Protein AF-A0A368GM12-F1 (afdb_monomer_lite)

InterPro domains:
  IPR013022 Xylose isomerase-like, TIM barrel domain [PF01261] (14-115)
  IPR026040 Hydroxypyruvate isomerase-like [PIRSF006241] (3-270)
  IPR036237 Xylose isomerase-like superfamily [SSF51658] (2-115)
  IPR036237 Xylose isomerase-like superfamily [SSF51658] (211-270)
  IPR050417 Sugar Epimerase/Isomerase [PTHR43489] (4-115)

Foldseek 3Di:
DDQDDVVVPGRACQLEPVCLPVLLVVLVVVLVVCVVVVNQEDEHFLIAYDPPDDPSLVSNLVSLLSSLVSSVVSNHAYEYEAADCVRPNRRDRHDPVSLVVSCVVSVRLSYAYAAEVQHCVVVVVVPDPPDPPVVVVVVVPDPDDDPVVVVVVPPDPCPPVVVVVVVVVVVVVVVVVVVVVVVVVVVVVVVVVVCLVCCVVVCLVVLQRPSRHDAYEYAAPPQQHFQVDDHDDPLLVSVVSVCVNPVPHDYHHRGDDDPVVPDCVVCVVVSVDDD

Structure (mmCIF, N/CA/C/O backbone):
data_AF-A0A368GM12-F1
#
_entry.id   AF-A0A368GM12-F1
#
loop_
_atom_site.group_PDB
_atom_site.id
_atom_site.type_symbol
_atom_site.label_atom_id
_atom_site.label_alt_id
_atom_site.label_comp_id
_atom_site.label_asym_id
_atom_site.label_entity_id
_atom_site.label_seq_id
_atom_site.pdbx_PDB_ins_code
_atom_site.Cartn_x
_atom_site.Cartn_y
_atom_site.Cartn_z
_atom_site.occupancy
_atom_site.B_iso_or_equiv
_atom_site.auth_seq_id
_atom_site.auth_comp_id
_atom_site.auth_asym_id
_atom_site.auth_atom_id
_atom_site.pdbx_PDB_model_num
ATOM 1 N N . CYS A 1 1 ? -10.036 3.216 2.779 1.00 58.19 1 CYS A N 1
ATOM 2 C CA . CYS A 1 1 ? -10.130 4.201 3.882 1.00 58.19 1 CYS A CA 1
ATOM 3 C C . CYS A 1 1 ? -10.105 5.604 3.279 1.00 58.19 1 CYS A C 1
ATOM 5 O O . CYS A 1 1 ? -9.774 5.719 2.102 1.00 58.19 1 CYS A O 1
ATOM 7 N N . SER A 1 2 ? -10.465 6.643 4.038 1.00 63.59 2 SER A N 1
ATOM 8 C CA . SER A 1 2 ? -10.451 8.027 3.544 1.00 63.59 2 SER A CA 1
ATOM 9 C C . SER A 1 2 ? -9.023 8.369 3.137 1.00 63.59 2 SER A C 1
ATOM 11 O O . SER A 1 2 ? -8.077 8.171 3.902 1.00 63.59 2 SER A O 1
ATOM 13 N N . LEU A 1 3 ? -8.871 8.828 1.898 1.00 76.88 3 LEU A N 1
ATOM 14 C CA . LEU A 1 3 ? -7.602 9.325 1.377 1.00 76.88 3 LEU A CA 1
ATOM 15 C C . LEU A 1 3 ? -7.366 10.785 1.796 1.00 76.88 3 LEU A C 1
ATOM 17 O O . LEU A 1 3 ? -6.314 11.345 1.484 1.00 76.88 3 LEU A O 1
ATOM 21 N N . GLY A 1 4 ? -8.332 11.382 2.505 1.00 75.88 4 GLY A N 1
ATOM 22 C CA . GLY A 1 4 ? -8.500 12.823 2.602 1.00 75.88 4 GLY A CA 1
ATOM 23 C C . GLY A 1 4 ? -8.859 13.436 1.246 1.00 75.88 4 GLY A C 1
ATOM 24 O O . GLY A 1 4 ? -9.038 12.742 0.241 1.00 75.88 4 GLY A O 1
ATOM 25 N N . ASP A 1 5 ? -8.950 14.760 1.211 1.00 81.31 5 ASP A N 1
ATOM 26 C CA . ASP A 1 5 ? -9.174 15.487 -0.033 1.00 81.31 5 ASP A CA 1
ATOM 27 C C . ASP A 1 5 ? -7.881 15.539 -0.863 1.00 81.31 5 ASP A C 1
ATOM 29 O O . ASP A 1 5 ? -6.954 16.310 -0.590 1.00 81.31 5 ASP A O 1
ATOM 33 N N . TRP A 1 6 ? -7.819 14.710 -1.906 1.00 81.88 6 TRP A N 1
ATOM 34 C CA . TRP A 1 6 ? -6.647 14.614 -2.775 1.00 81.88 6 TRP A CA 1
ATOM 35 C C . TRP A 1 6 ? -6.288 15.949 -3.442 1.00 81.88 6 TRP A C 1
ATOM 37 O O . TRP A 1 6 ? -5.099 16.233 -3.632 1.00 81.88 6 TRP A O 1
ATOM 47 N N . SER A 1 7 ? -7.300 16.771 -3.757 1.00 84.25 7 SER A N 1
ATOM 48 C CA . SER A 1 7 ? -7.136 18.090 -4.384 1.00 84.25 7 SER A CA 1
ATOM 49 C C . SER A 1 7 ? -6.479 19.097 -3.438 1.00 84.25 7 SER A C 1
ATOM 51 O O . SER A 1 7 ? -5.746 19.981 -3.877 1.00 84.25 7 SER A O 1
ATOM 53 N N . ARG A 1 8 ? -6.647 18.895 -2.127 1.00 85.06 8 ARG A N 1
ATOM 54 C CA . ARG A 1 8 ? -6.007 19.680 -1.062 1.00 85.06 8 ARG A CA 1
ATOM 55 C C . ARG A 1 8 ? -4.661 19.109 -0.613 1.00 85.06 8 ARG A C 1
ATOM 57 O O . ARG A 1 8 ? -4.104 19.562 0.382 1.00 85.06 8 ARG A O 1
ATOM 64 N N . GLY A 1 9 ? -4.133 18.120 -1.336 1.00 87.25 9 GLY A N 1
ATOM 65 C CA . GLY A 1 9 ? -2.808 17.550 -1.090 1.00 87.25 9 GLY A CA 1
ATOM 66 C C . GLY A 1 9 ? -2.777 16.388 -0.096 1.00 87.25 9 GLY A C 1
ATOM 67 O O . GLY A 1 9 ? -1.694 15.870 0.174 1.00 87.25 9 GLY A O 1
ATOM 68 N N . PHE A 1 10 ? -3.924 15.922 0.409 1.00 90.62 10 PHE A N 1
ATOM 69 C CA . PHE A 1 10 ? -3.947 14.742 1.273 1.00 90.62 10 PHE A CA 1
ATOM 70 C C . PHE A 1 10 ? -3.510 13.488 0.513 1.00 90.62 10 PHE A C 1
ATOM 72 O O . PHE A 1 10 ? -3.777 13.318 -0.680 1.00 90.62 10 PHE A O 1
ATOM 79 N N . ARG A 1 11 ? -2.815 12.599 1.222 1.00 94.06 11 ARG A N 1
ATOM 80 C CA . ARG A 1 11 ? -2.340 11.301 0.721 1.00 94.06 11 ARG A CA 1
ATOM 81 C C . ARG A 1 11 ? -2.613 10.222 1.767 1.00 94.06 11 ARG A C 1
ATOM 83 O O . ARG A 1 11 ? -1.736 9.433 2.094 1.00 94.06 11 ARG A O 1
ATOM 90 N N . GLY A 1 12 ? -3.805 10.240 2.354 1.00 95.44 12 GLY A N 1
ATOM 91 C CA . GLY A 1 12 ? -4.143 9.491 3.563 1.00 95.44 12 GLY A CA 1
ATOM 92 C C . GLY A 1 12 ? -4.101 10.352 4.823 1.00 95.44 12 GLY A C 1
ATOM 93 O O . GLY A 1 12 ? -3.542 11.450 4.831 1.00 95.44 12 GLY A O 1
ATOM 94 N N . ILE A 1 13 ? -4.728 9.833 5.878 1.00 96.19 13 ILE A N 1
ATOM 95 C CA . ILE A 1 13 ? -4.949 10.551 7.141 1.00 96.19 13 ILE A CA 1
ATOM 96 C C . ILE A 1 13 ? -4.578 9.726 8.385 1.00 96.19 13 ILE A C 1
ATOM 98 O O . ILE A 1 13 ? -4.796 10.174 9.506 1.00 96.19 13 ILE A O 1
ATOM 102 N N . ALA A 1 14 ? -4.014 8.523 8.221 1.00 97.44 14 ALA A N 1
ATOM 103 C CA . ALA A 1 14 ? -3.763 7.615 9.345 1.00 97.44 14 ALA A CA 1
ATOM 104 C C . ALA A 1 14 ? -2.717 8.144 10.341 1.00 97.44 14 ALA A C 1
ATOM 106 O O . ALA A 1 14 ? -2.770 7.805 11.519 1.00 97.44 14 ALA A O 1
ATOM 107 N N . ALA A 1 15 ? -1.777 8.969 9.887 1.00 97.31 15 ALA A N 1
ATOM 108 C CA . ALA A 1 15 ? -0.745 9.586 10.713 1.00 97.31 15 ALA A CA 1
ATOM 109 C C . ALA A 1 15 ? -1.125 11.002 11.192 1.00 97.31 15 ALA A C 1
ATOM 111 O O . ALA A 1 15 ? -0.342 11.625 11.898 1.00 97.31 15 ALA A O 1
ATOM 112 N N . LEU A 1 16 ? -2.299 11.531 10.820 1.00 96.00 16 LEU A N 1
ATOM 113 C CA . LEU A 1 16 ? -2.658 12.924 11.096 1.00 96.00 16 LEU A CA 1
ATOM 114 C C . LEU A 1 16 ? -3.435 13.052 12.421 1.00 96.00 16 LEU A C 1
ATOM 116 O O . LEU A 1 16 ? -4.563 12.554 12.507 1.00 96.00 16 LEU A O 1
ATOM 120 N N . PRO A 1 17 ? -2.900 13.745 13.449 1.00 94.38 17 PRO A N 1
ATOM 121 C CA . PRO A 1 17 ? -3.513 13.791 14.783 1.00 94.38 17 PRO A CA 1
ATOM 122 C C . PRO A 1 17 ? -4.946 14.339 14.786 1.00 94.38 17 PRO A C 1
ATOM 124 O O . PRO A 1 17 ? -5.831 13.785 15.438 1.00 94.38 17 PRO A O 1
ATOM 127 N N . ASN A 1 18 ? -5.192 15.385 13.995 1.00 94.38 18 ASN A N 1
ATOM 128 C CA . ASN A 1 18 ? -6.478 16.086 13.948 1.00 94.38 18 ASN A CA 1
ATOM 129 C C . ASN A 1 18 ? -7.575 15.324 13.184 1.00 94.38 18 ASN A C 1
ATOM 131 O O . ASN A 1 18 ? -8.724 15.754 13.174 1.00 94.38 18 ASN A O 1
ATOM 135 N N . PHE A 1 19 ? -7.244 14.184 12.570 1.00 94.62 19 PHE A N 1
ATOM 136 C CA . PHE A 1 19 ? -8.153 13.409 11.720 1.00 94.62 19 PHE A CA 1
ATOM 137 C C . PHE A 1 19 ? -8.506 12.040 12.307 1.00 94.62 19 PHE A C 1
ATOM 139 O O . PHE A 1 19 ? -9.104 11.212 11.626 1.00 94.62 19 PHE A O 1
ATOM 146 N N . LYS A 1 20 ? -8.181 11.780 13.581 1.00 93.19 20 LYS A N 1
ATOM 147 C CA . LYS A 1 20 ? -8.397 10.470 14.222 1.00 93.19 20 LYS A CA 1
ATOM 148 C C . LYS A 1 20 ? -9.842 9.967 14.109 1.00 93.19 20 LYS A C 1
ATOM 150 O O . LYS A 1 20 ? -10.056 8.798 13.802 1.00 93.19 20 LYS A O 1
ATOM 155 N N . LYS A 1 21 ? -10.833 10.841 14.320 1.00 94.38 21 LYS A N 1
ATOM 156 C CA . LYS A 1 21 ? -12.256 10.477 14.207 1.00 94.38 21 LYS A CA 1
ATOM 157 C C . LYS A 1 21 ? -12.638 10.124 12.765 1.00 94.38 21 LYS A C 1
ATOM 159 O O . LYS A 1 21 ? -13.161 9.040 12.528 1.00 94.38 21 LYS A O 1
ATOM 164 N N . GLU A 1 22 ? -12.302 10.995 11.813 1.00 95.75 22 GLU A N 1
ATOM 165 C CA . GLU A 1 22 ? -12.564 10.766 10.384 1.00 95.75 22 GLU A CA 1
ATOM 166 C C . GLU A 1 22 ? -11.876 9.485 9.889 1.00 95.75 22 GLU A C 1
ATOM 168 O O . GLU A 1 22 ? -12.460 8.689 9.154 1.00 95.75 22 GLU A O 1
ATOM 173 N N . PHE A 1 23 ? -10.646 9.236 10.344 1.00 96.50 23 PHE A N 1
ATOM 174 C CA . PHE A 1 23 ? -9.915 8.019 10.034 1.00 96.50 23 PHE A CA 1
ATOM 175 C C . PHE A 1 23 ? -10.710 6.770 10.432 1.00 96.50 23 PHE A C 1
ATOM 177 O O . PHE A 1 23 ? -10.913 5.896 9.586 1.00 96.50 23 PHE A O 1
ATOM 184 N N . GLN A 1 24 ? -11.197 6.701 11.676 1.00 94.81 24 GLN A N 1
ATOM 185 C CA . GLN A 1 24 ? -11.954 5.551 12.180 1.00 94.81 24 GLN A CA 1
ATOM 186 C C . GLN A 1 24 ? -13.268 5.336 11.417 1.00 94.81 24 GLN A C 1
ATOM 188 O O . GLN A 1 24 ? -13.546 4.215 10.985 1.00 94.81 24 GLN A O 1
ATOM 193 N N . GLU A 1 25 ? -14.032 6.404 11.175 1.00 95.19 25 GLU A N 1
ATOM 194 C CA . GLU A 1 25 ? -15.261 6.359 10.367 1.00 95.19 25 GLU A CA 1
ATOM 195 C C . GLU A 1 25 ? -14.974 5.815 8.960 1.00 95.19 25 GLU A C 1
ATOM 197 O O . GLU A 1 25 ? -15.677 4.940 8.446 1.00 95.19 25 GLU A O 1
ATOM 202 N N . SER A 1 26 ? -13.857 6.241 8.370 1.00 96.00 26 SER A N 1
ATOM 203 C CA . SER A 1 26 ? -13.455 5.807 7.038 1.00 96.00 26 SER A CA 1
ATOM 204 C C . SER A 1 26 ? -13.063 4.327 6.935 1.00 96.00 26 SER A C 1
ATOM 206 O O . SER A 1 26 ? -13.099 3.765 5.834 1.00 96.00 26 SER A O 1
ATOM 208 N N . ILE A 1 27 ? -12.683 3.684 8.048 1.00 97.94 27 ILE A N 1
ATOM 209 C CA . ILE A 1 27 ? -12.465 2.231 8.099 1.00 97.94 27 ILE A CA 1
ATOM 210 C C . ILE A 1 27 ? -13.804 1.500 7.996 1.00 97.94 27 ILE A C 1
ATOM 212 O O . ILE A 1 27 ? -13.905 0.546 7.226 1.00 97.94 27 ILE A O 1
ATOM 216 N N . GLY A 1 28 ? -14.843 1.981 8.687 1.00 94.75 28 GLY A N 1
ATOM 217 C CA . GLY A 1 28 ? -16.201 1.439 8.570 1.00 94.75 28 GLY A CA 1
ATOM 218 C C . GLY A 1 28 ? -16.710 1.486 7.128 1.00 94.75 28 GLY A C 1
ATOM 219 O O . GLY A 1 28 ? -17.121 0.465 6.574 1.00 94.75 28 GLY A O 1
ATOM 220 N N . THR A 1 29 ? -16.567 2.643 6.479 1.00 95.81 29 THR A N 1
ATOM 221 C CA . THR A 1 29 ? -16.894 2.818 5.057 1.00 95.81 29 THR A CA 1
ATOM 222 C C . THR A 1 29 ? -16.070 1.883 4.165 1.00 95.81 29 THR A C 1
ATOM 224 O O . THR A 1 29 ? -16.613 1.227 3.279 1.00 95.81 29 THR A O 1
ATOM 227 N N . ALA A 1 30 ? -14.761 1.752 4.410 1.00 96.12 30 ALA A N 1
ATOM 228 C CA . ALA A 1 30 ? -13.904 0.858 3.629 1.00 96.12 30 ALA A CA 1
ATOM 229 C C . ALA A 1 30 ? -14.321 -0.617 3.741 1.00 96.12 30 ALA A C 1
ATOM 231 O O . ALA A 1 30 ? -14.288 -1.326 2.738 1.00 96.12 30 ALA A O 1
ATOM 232 N N . ILE A 1 31 ? -14.748 -1.067 4.925 1.00 97.00 31 ILE A N 1
ATOM 233 C CA . ILE A 1 31 ? -15.277 -2.422 5.134 1.00 97.00 31 ILE A CA 1
ATOM 234 C C . ILE A 1 31 ? -16.547 -2.639 4.307 1.00 97.00 31 ILE A C 1
ATOM 236 O O . ILE A 1 31 ? -16.690 -3.688 3.681 1.00 97.00 31 ILE A O 1
ATOM 240 N N . GLN A 1 32 ? -17.458 -1.660 4.277 1.00 96.69 32 GLN A N 1
ATOM 241 C CA . GLN A 1 32 ? -18.675 -1.745 3.462 1.00 96.69 32 GLN A CA 1
ATOM 242 C C . GLN A 1 32 ? -18.333 -1.887 1.974 1.00 96.69 32 GLN A C 1
ATOM 244 O O . GLN A 1 32 ? -18.806 -2.822 1.331 1.00 96.69 32 GLN A O 1
ATOM 249 N N . TYR A 1 33 ? -17.453 -1.029 1.446 1.00 96.88 33 TYR A N 1
ATOM 250 C CA . TYR A 1 33 ? -17.002 -1.127 0.054 1.00 96.88 33 TYR A CA 1
ATOM 251 C C . TYR A 1 33 ? -16.316 -2.458 -0.245 1.00 96.88 33 TYR A C 1
ATOM 253 O O . TYR A 1 33 ? -16.631 -3.086 -1.253 1.00 96.88 33 TYR A O 1
ATOM 261 N N . ALA A 1 34 ? -15.414 -2.915 0.627 1.00 95.12 34 ALA A N 1
ATOM 262 C CA . ALA A 1 34 ? -14.704 -4.174 0.437 1.00 95.12 34 ALA A CA 1
ATOM 263 C C . ALA A 1 34 ? -15.672 -5.363 0.359 1.00 95.12 34 ALA A C 1
ATOM 265 O O . ALA A 1 34 ? -15.554 -6.185 -0.547 1.00 95.12 34 ALA A O 1
ATOM 266 N N . LYS A 1 35 ? -16.685 -5.414 1.233 1.00 95.31 35 LYS A N 1
ATOM 267 C CA . LYS A 1 35 ? -17.724 -6.455 1.198 1.00 95.31 35 LYS A CA 1
ATOM 268 C C . LYS A 1 35 ? -18.546 -6.408 -0.089 1.00 95.31 35 LYS A C 1
ATOM 270 O O . LYS A 1 35 ? -18.739 -7.446 -0.717 1.00 95.31 35 LYS A O 1
ATOM 275 N N . THR A 1 36 ? -18.989 -5.221 -0.501 1.00 96.75 36 THR A N 1
ATOM 276 C CA . THR A 1 36 ? -19.785 -5.040 -1.725 1.00 96.75 36 THR A CA 1
ATOM 277 C C . THR A 1 36 ? -19.004 -5.436 -2.978 1.00 96.75 36 THR A C 1
ATOM 279 O O . THR A 1 36 ? -19.532 -6.131 -3.842 1.00 96.75 36 THR A O 1
ATOM 282 N N . LEU A 1 37 ? -17.734 -5.034 -3.061 1.00 95.12 37 LEU A N 1
ATOM 283 C CA . LEU A 1 37 ? -16.854 -5.307 -4.201 1.00 95.12 37 LEU A CA 1
ATOM 284 C C . LEU A 1 37 ? -16.179 -6.685 -4.129 1.00 95.12 37 LEU A C 1
ATOM 286 O O . LEU A 1 37 ? -15.462 -7.056 -5.053 1.00 95.12 37 LEU A O 1
ATOM 290 N N . LYS A 1 38 ? -16.410 -7.445 -3.049 1.00 94.62 38 LYS A N 1
ATOM 291 C CA . LYS A 1 38 ? -15.762 -8.735 -2.762 1.00 94.62 38 LYS A CA 1
ATOM 292 C C . LYS A 1 38 ? -14.229 -8.647 -2.760 1.00 94.62 38 LYS A C 1
ATOM 294 O O . LYS A 1 38 ? -13.542 -9.581 -3.168 1.00 94.62 38 LYS A O 1
ATOM 299 N N . CYS A 1 39 ? -13.698 -7.528 -2.276 1.00 93.31 39 CYS A N 1
ATOM 300 C CA . CYS A 1 39 ? -12.272 -7.351 -2.033 1.00 93.31 39 CYS A CA 1
ATOM 301 C C . CYS A 1 39 ? -11.906 -7.917 -0.659 1.00 93.31 39 CYS A C 1
ATOM 303 O O . CYS A 1 39 ? -12.620 -7.706 0.318 1.00 93.31 39 CYS A O 1
ATOM 305 N N . ASP A 1 40 ? -10.753 -8.569 -0.567 1.00 94.00 40 ASP A N 1
ATOM 306 C CA . ASP A 1 40 ? -10.228 -9.184 0.658 1.00 94.00 40 ASP A CA 1
ATOM 307 C C . ASP A 1 40 ? -9.105 -8.357 1.319 1.00 94.00 40 ASP A C 1
ATOM 309 O O . ASP A 1 40 ? -8.596 -8.718 2.382 1.00 94.00 40 ASP A O 1
ATOM 313 N N . LYS A 1 41 ? -8.705 -7.241 0.698 1.00 94.81 41 LYS A N 1
ATOM 314 C CA . LYS A 1 41 ? -7.563 -6.402 1.090 1.00 94.81 41 LYS A CA 1
ATOM 315 C C . LYS A 1 41 ? -7.951 -4.926 1.114 1.00 94.81 41 LYS A C 1
ATOM 317 O O . LYS A 1 41 ? -8.624 -4.440 0.207 1.00 94.81 41 LYS A O 1
ATOM 322 N N . VAL A 1 42 ? -7.473 -4.197 2.122 1.00 96.50 42 VAL A N 1
ATOM 323 C CA . VAL A 1 42 ? -7.640 -2.741 2.239 1.00 96.50 42 VAL A CA 1
ATOM 324 C C . VAL A 1 42 ? -6.301 -2.098 2.587 1.00 96.50 42 VAL A C 1
ATOM 326 O O . VAL A 1 42 ? -5.710 -2.409 3.619 1.00 96.50 42 VAL A O 1
ATOM 329 N N . HIS A 1 43 ? -5.841 -1.172 1.745 1.00 95.94 43 HIS A N 1
ATOM 330 C CA . HIS A 1 43 ? -4.667 -0.343 2.024 1.00 95.94 43 HIS A CA 1
ATOM 331 C C . HIS A 1 43 ? -5.037 0.852 2.912 1.00 95.94 43 HIS A C 1
ATOM 333 O O . HIS A 1 43 ? -5.959 1.609 2.604 1.00 95.94 43 HIS A O 1
ATOM 339 N N . VAL A 1 44 ? -4.296 1.013 4.010 1.00 97.38 44 VAL A N 1
ATOM 340 C CA . VAL A 1 44 ? -4.336 2.146 4.936 1.00 97.38 44 VAL A CA 1
ATOM 341 C C . VAL A 1 44 ? -3.201 3.119 4.610 1.00 97.38 44 VAL A C 1
ATOM 343 O O . VAL A 1 44 ? -2.043 2.874 4.947 1.00 97.38 44 VAL A O 1
ATOM 346 N N . MET A 1 45 ? -3.538 4.238 3.966 1.00 96.62 45 MET A N 1
ATOM 347 C CA . MET A 1 45 ? -2.558 5.268 3.607 1.00 96.62 45 MET A CA 1
ATOM 348 C C . MET A 1 45 ? -2.173 6.138 4.810 1.00 96.62 45 MET A C 1
ATOM 350 O O . MET A 1 45 ? -3.034 6.641 5.537 1.00 96.62 45 MET A O 1
ATOM 354 N N . ALA A 1 46 ? -0.867 6.343 4.991 1.00 96.75 46 ALA A N 1
ATOM 355 C CA . ALA A 1 46 ? -0.302 7.017 6.154 1.00 96.75 46 ALA A CA 1
ATOM 356 C C . ALA A 1 46 ? -0.599 8.521 6.176 1.00 96.75 46 ALA A C 1
ATOM 358 O O . ALA A 1 46 ? -1.032 9.040 7.200 1.00 96.75 46 ALA A O 1
ATOM 359 N N . GLY A 1 47 ? -0.430 9.205 5.045 1.00 96.00 47 GLY A N 1
ATOM 360 C CA . GLY A 1 47 ? -0.572 10.658 4.957 1.00 96.00 47 GLY A CA 1
ATOM 361 C C . GLY A 1 47 ? 0.744 11.424 5.073 1.00 96.00 47 GLY A C 1
ATOM 362 O O . GLY A 1 47 ? 1.822 10.839 5.198 1.00 96.00 47 GLY A O 1
ATOM 363 N N . ILE A 1 48 ? 0.628 12.750 4.993 1.00 96.69 48 ILE A N 1
ATOM 364 C CA . ILE A 1 48 ? 1.730 13.718 5.069 1.00 96.69 48 ILE A CA 1
ATOM 365 C C . ILE A 1 48 ? 1.479 14.600 6.305 1.00 96.69 48 ILE A C 1
ATOM 367 O O . ILE A 1 48 ? 0.671 15.525 6.217 1.00 96.69 48 ILE A O 1
ATOM 371 N N . PRO A 1 49 ? 2.078 14.288 7.465 1.00 95.44 49 PRO A N 1
ATOM 372 C CA . PRO A 1 49 ? 1.939 15.089 8.680 1.00 95.44 49 PRO A CA 1
ATOM 373 C C . PRO A 1 49 ? 2.622 16.452 8.530 1.00 95.44 49 PRO A C 1
ATOM 375 O O . PRO A 1 49 ? 3.598 16.597 7.789 1.00 95.44 49 PRO A O 1
ATOM 378 N N . ALA A 1 50 ? 2.124 17.452 9.254 1.00 93.81 50 ALA A N 1
ATOM 379 C CA . ALA A 1 50 ? 2.781 18.747 9.357 1.00 93.81 50 ALA A CA 1
ATOM 380 C C . ALA A 1 50 ? 3.990 18.663 10.300 1.00 93.81 50 ALA A C 1
ATOM 382 O O . ALA A 1 50 ? 3.989 17.913 11.271 1.00 93.81 50 ALA A O 1
ATOM 383 N N . ASN A 1 51 ? 5.006 19.500 10.079 1.00 90.12 51 ASN A N 1
ATOM 384 C CA . ASN A 1 51 ? 6.177 19.558 10.969 1.00 90.12 51 ASN A CA 1
ATOM 385 C C . ASN A 1 51 ? 5.827 19.990 12.406 1.00 90.12 51 ASN A C 1
ATOM 387 O O . ASN A 1 51 ? 6.602 19.743 13.323 1.00 90.12 51 ASN A O 1
ATOM 391 N N . SER A 1 52 ? 4.694 20.674 12.587 1.00 90.38 52 SER A N 1
ATOM 392 C CA . SER A 1 52 ? 4.167 21.102 13.886 1.00 90.38 52 SER A CA 1
ATOM 393 C C . SER A 1 52 ? 3.327 20.035 14.589 1.00 90.38 52 SER A C 1
ATOM 395 O O . SER A 1 52 ? 2.896 20.264 15.719 1.00 90.38 52 SER A O 1
ATOM 397 N N . ASP A 1 53 ? 3.027 18.919 13.920 1.00 89.81 53 ASP A N 1
ATOM 398 C CA . ASP A 1 53 ? 2.276 17.833 14.539 1.00 89.81 53 ASP A CA 1
ATOM 399 C C . ASP A 1 53 ? 3.107 17.202 15.664 1.00 89.81 53 ASP A C 1
ATOM 401 O O . ASP A 1 53 ? 4.334 17.155 15.605 1.00 89.81 53 ASP A O 1
ATOM 405 N N . GLY A 1 54 ? 2.423 16.743 16.715 1.00 88.88 54 GLY A N 1
ATOM 406 C CA . GLY A 1 54 ? 3.052 16.123 17.881 1.00 88.88 54 GLY A CA 1
ATOM 407 C C . GLY A 1 54 ? 3.615 14.728 17.585 1.00 88.88 54 GLY A C 1
ATOM 408 O O . GLY A 1 54 ? 4.295 14.493 16.592 1.00 88.88 54 GLY A O 1
ATOM 409 N N . ASP A 1 55 ? 3.332 13.754 18.450 1.00 92.81 55 ASP A N 1
ATOM 410 C CA . ASP A 1 55 ? 3.819 12.384 18.249 1.00 92.81 55 ASP A CA 1
ATOM 411 C C . ASP A 1 55 ? 3.032 11.642 17.148 1.00 92.81 55 ASP A C 1
ATOM 413 O O . ASP A 1 55 ? 2.129 10.839 17.401 1.00 92.81 55 ASP A O 1
ATOM 417 N N . VAL A 1 56 ? 3.393 11.926 15.897 1.00 96.06 56 VAL A N 1
ATOM 418 C CA . VAL A 1 56 ? 2.836 11.315 14.683 1.00 96.06 56 VAL A CA 1
ATOM 419 C C . VAL A 1 56 ? 3.003 9.792 14.690 1.00 96.06 56 VAL A C 1
ATOM 421 O O . VAL A 1 56 ? 2.113 9.070 14.240 1.00 96.06 56 VAL A O 1
ATOM 424 N N . SER A 1 57 ? 4.118 9.283 15.226 1.00 96.25 57 SER A N 1
ATOM 425 C CA . SER A 1 57 ? 4.387 7.840 15.261 1.00 96.25 57 SER A CA 1
ATOM 426 C C . SER A 1 57 ? 3.398 7.112 16.156 1.00 96.25 57 SER A C 1
ATOM 428 O O . SER A 1 57 ? 2.864 6.070 15.763 1.00 96.25 57 SER A O 1
ATOM 430 N N . LYS A 1 58 ? 3.098 7.688 17.323 1.00 96.81 58 LYS A N 1
ATOM 431 C CA . LYS A 1 58 ? 2.058 7.177 18.214 1.00 96.81 58 LYS A CA 1
ATOM 432 C C . LYS A 1 58 ? 0.681 7.216 17.555 1.00 96.81 58 LYS A C 1
ATOM 434 O O . LYS A 1 58 ? -0.014 6.202 17.569 1.00 96.81 58 LYS A O 1
ATOM 439 N N . VAL A 1 59 ? 0.307 8.338 16.933 1.00 97.12 59 VAL A N 1
ATOM 440 C CA . VAL A 1 59 ? -0.986 8.470 16.232 1.00 97.12 59 VAL A CA 1
ATOM 441 C C . VAL A 1 59 ? -1.130 7.412 15.141 1.00 97.12 59 VAL A C 1
ATOM 443 O O . VAL A 1 59 ? -2.145 6.715 15.091 1.00 97.12 59 VAL A O 1
ATOM 446 N N . PHE A 1 60 ? -0.106 7.248 14.301 1.00 98.12 60 PHE A N 1
ATOM 447 C CA . PHE A 1 60 ? -0.117 6.249 13.240 1.00 98.12 60 PHE A CA 1
ATOM 448 C C . PHE A 1 60 ? -0.240 4.828 13.795 1.00 98.12 60 PHE A C 1
ATOM 450 O O . PHE A 1 60 ? -1.044 4.046 13.292 1.00 98.12 60 PHE A O 1
ATOM 457 N N . LEU A 1 61 ? 0.507 4.493 14.852 1.00 98.25 61 LEU A N 1
ATOM 458 C CA . LEU A 1 61 ? 0.455 3.165 15.460 1.00 98.25 61 LEU A CA 1
ATOM 459 C C . LEU A 1 61 ? -0.924 2.860 16.061 1.00 98.25 61 LEU A C 1
ATOM 461 O O . LEU A 1 61 ? -1.457 1.772 15.837 1.00 98.25 61 LEU A O 1
ATOM 465 N N . GLU A 1 62 ? -1.526 3.812 16.777 1.00 97.94 62 GLU A N 1
ATOM 466 C CA . GLU A 1 62 ? -2.883 3.681 17.324 1.00 97.94 62 GLU A CA 1
ATOM 467 C C . GLU A 1 62 ? -3.916 3.459 16.211 1.00 97.94 62 GLU A C 1
ATOM 469 O O . GLU A 1 62 ? -4.747 2.551 16.290 1.00 97.94 62 GLU A O 1
ATOM 474 N N . ASN A 1 63 ? -3.835 4.256 15.144 1.00 98.25 63 ASN A N 1
ATOM 475 C CA . ASN A 1 63 ? -4.759 4.191 14.017 1.00 98.25 63 ASN A CA 1
ATOM 476 C C . ASN A 1 63 ? -4.597 2.900 13.202 1.00 98.25 63 ASN A C 1
ATOM 478 O O . ASN A 1 63 ? -5.591 2.250 12.877 1.00 98.25 63 ASN A O 1
ATOM 482 N N . VAL A 1 64 ? -3.369 2.463 12.918 1.00 98.38 64 VAL A N 1
ATOM 483 C CA . VAL A 1 64 ? -3.125 1.185 12.229 1.00 98.38 64 VAL A CA 1
ATOM 484 C C . VAL A 1 64 ? -3.558 0.001 13.092 1.00 98.38 64 VAL A C 1
ATOM 486 O O . VAL A 1 64 ? -4.151 -0.935 12.558 1.00 98.38 64 VAL A O 1
ATOM 489 N N . SER A 1 65 ? -3.338 0.051 14.410 1.00 98.50 65 SER A N 1
ATOM 490 C CA . SER A 1 65 ? -3.828 -0.983 15.337 1.00 98.50 65 SER A CA 1
ATOM 491 C C . SER A 1 65 ? -5.351 -1.093 15.290 1.00 98.50 65 SER A C 1
ATOM 493 O O . SER A 1 65 ? -5.889 -2.189 15.126 1.00 98.50 65 SER A O 1
ATOM 495 N N . TYR A 1 66 ? -6.046 0.047 15.355 1.00 98.56 66 TYR A N 1
ATOM 496 C CA . TYR A 1 66 ? -7.501 0.109 15.220 1.00 98.56 66 TYR A CA 1
ATOM 497 C C . TYR A 1 66 ? -7.976 -0.454 13.873 1.00 98.56 66 TYR A C 1
ATOM 499 O O . TYR A 1 66 ? -8.863 -1.308 13.832 1.00 98.56 66 TYR A O 1
ATOM 507 N N . ALA A 1 67 ? -7.373 -0.005 12.768 1.00 98.50 67 ALA A N 1
ATOM 508 C CA . ALA A 1 67 ? -7.761 -0.429 11.429 1.00 98.50 67 ALA A CA 1
ATOM 509 C C . ALA A 1 67 ? -7.537 -1.930 11.220 1.00 98.50 67 ALA A C 1
ATOM 511 O O . ALA A 1 67 ? -8.426 -2.614 10.722 1.00 98.50 67 ALA A O 1
ATOM 512 N N . ALA A 1 68 ? -6.383 -2.457 11.635 1.00 98.56 68 ALA A N 1
ATOM 513 C CA . ALA A 1 68 ? -6.080 -3.878 11.538 1.00 98.56 68 ALA A CA 1
ATOM 514 C C . ALA A 1 68 ? -7.063 -4.731 12.352 1.00 98.56 68 ALA A C 1
ATOM 516 O O . ALA A 1 68 ? -7.560 -5.725 11.824 1.00 98.56 68 ALA A O 1
ATOM 517 N N . ALA A 1 69 ? -7.416 -4.319 13.575 1.00 98.62 69 ALA A N 1
ATOM 518 C CA . ALA A 1 69 ? -8.417 -5.017 14.381 1.00 98.62 69 ALA A CA 1
ATOM 519 C C . ALA A 1 69 ? -9.795 -5.033 13.693 1.00 98.62 69 ALA A C 1
ATOM 521 O O . ALA A 1 69 ? -10.372 -6.102 13.494 1.00 98.62 69 ALA A O 1
ATOM 522 N N . LYS A 1 70 ? -10.289 -3.872 13.238 1.00 98.50 70 LYS A N 1
ATOM 523 C CA . LYS A 1 70 ? -11.602 -3.758 12.576 1.00 98.50 70 LYS A CA 1
ATOM 524 C C . LYS A 1 70 ? -11.690 -4.468 11.233 1.00 98.50 70 LYS A C 1
ATOM 526 O O . LYS A 1 70 ? -12.706 -5.087 10.931 1.00 98.50 70 LYS A O 1
ATOM 531 N N . LEU A 1 71 ? -10.630 -4.416 10.435 1.00 98.44 71 LEU A N 1
ATOM 532 C CA . LEU A 1 71 ? -10.552 -5.183 9.194 1.00 98.44 71 LEU A CA 1
ATOM 533 C C . LEU A 1 71 ? -10.493 -6.689 9.489 1.00 98.44 71 LEU A C 1
ATOM 535 O O . LEU A 1 71 ? -11.147 -7.465 8.800 1.00 98.44 71 LEU A O 1
ATOM 539 N N . GLY A 1 72 ? -9.793 -7.094 10.553 1.00 98.19 72 GLY A N 1
ATOM 540 C CA . GLY A 1 72 ? -9.705 -8.488 10.991 1.00 98.19 72 GLY A CA 1
ATOM 541 C C . GLY A 1 72 ? -11.056 -9.073 11.399 1.00 98.19 72 GLY A C 1
ATOM 542 O O . GLY A 1 72 ? -11.400 -10.157 10.940 1.00 98.19 72 GLY A O 1
ATOM 543 N N . GLU A 1 73 ? -11.863 -8.325 12.162 1.00 98.25 73 GLU A N 1
ATOM 544 C CA . GLU A 1 73 ? -13.257 -8.686 12.495 1.00 98.25 73 GLU A CA 1
ATOM 545 C C . GLU A 1 73 ? -14.114 -8.944 11.237 1.00 98.25 73 GLU A C 1
ATOM 547 O O . GLU A 1 73 ? -15.063 -9.726 11.266 1.00 98.25 73 GLU A O 1
ATOM 552 N N . ALA A 1 74 ? -13.778 -8.300 10.114 1.00 97.12 74 ALA A N 1
ATOM 553 C CA . ALA A 1 74 ? -14.456 -8.449 8.830 1.00 97.12 74 ALA A CA 1
ATOM 554 C C . ALA A 1 74 ? -13.793 -9.469 7.880 1.00 97.12 74 ALA A C 1
ATOM 556 O O . ALA A 1 74 ? -14.201 -9.543 6.722 1.00 97.12 74 ALA A O 1
ATOM 557 N N . ASN A 1 75 ? -12.803 -10.243 8.345 1.00 97.50 75 ASN A N 1
ATOM 558 C CA . ASN A 1 75 ? -11.976 -11.151 7.536 1.00 97.50 75 ASN A CA 1
ATOM 559 C C . ASN A 1 75 ? -11.234 -10.457 6.376 1.00 97.50 75 ASN A C 1
ATOM 561 O O . ASN A 1 75 ? -11.031 -11.043 5.315 1.00 97.50 75 ASN A O 1
ATOM 565 N N . LEU A 1 76 ? -10.822 -9.203 6.579 1.00 96.75 76 LEU A N 1
ATOM 566 C CA . LEU A 1 76 ? -10.064 -8.410 5.613 1.00 96.75 76 LEU A CA 1
ATOM 567 C C . LEU A 1 76 ? -8.600 -8.266 6.044 1.00 96.75 76 LEU A C 1
ATOM 569 O O . LEU A 1 76 ? -8.271 -8.050 7.218 1.00 96.75 76 LEU A O 1
ATOM 573 N N . MET A 1 77 ? -7.706 -8.326 5.061 1.00 96.31 77 MET A N 1
ATOM 574 C CA . MET A 1 77 ? -6.294 -8.012 5.237 1.00 96.31 77 MET A CA 1
ATOM 575 C C . MET A 1 77 ? -6.090 -6.494 5.276 1.00 96.31 77 MET A C 1
ATOM 577 O O . MET A 1 77 ? -6.526 -5.765 4.383 1.00 96.31 77 MET A O 1
ATOM 581 N N . CYS A 1 78 ? -5.385 -6.027 6.303 1.00 97.69 78 CYS A N 1
ATOM 582 C CA . CYS A 1 78 ? -4.948 -4.645 6.438 1.00 97.69 78 CYS A CA 1
ATOM 583 C C . CYS A 1 78 ? -3.559 -4.500 5.818 1.00 97.69 78 CYS A C 1
ATOM 585 O O . CYS A 1 78 ? -2.611 -5.168 6.235 1.00 97.69 78 CYS A O 1
ATOM 587 N N . LEU A 1 79 ? -3.436 -3.639 4.815 1.00 96.88 79 LEU A N 1
ATOM 588 C CA . LEU A 1 79 ? -2.179 -3.365 4.136 1.00 96.88 79 LEU A CA 1
ATOM 589 C C . LEU A 1 79 ? -1.654 -1.986 4.524 1.00 96.88 79 LEU A C 1
ATOM 591 O O . LEU A 1 79 ? -2.405 -1.014 4.528 1.00 96.88 79 LEU A O 1
ATOM 595 N N . ILE A 1 80 ? -0.353 -1.897 4.788 1.00 96.50 80 ILE A N 1
ATOM 596 C CA . ILE A 1 80 ? 0.388 -0.633 4.868 1.00 96.50 80 ILE A CA 1
ATOM 597 C C . ILE A 1 80 ? 1.476 -0.612 3.797 1.00 96.50 80 ILE A C 1
ATOM 599 O O . ILE A 1 80 ? 2.157 -1.615 3.571 1.00 96.50 80 ILE A O 1
ATOM 603 N N . GLU A 1 81 ? 1.649 0.525 3.134 1.00 93.62 81 GLU A N 1
ATOM 604 C CA . GLU A 1 81 ? 2.613 0.672 2.047 1.00 93.62 81 GLU A CA 1
ATOM 605 C C . GLU A 1 81 ? 3.668 1.731 2.387 1.00 93.62 81 GLU A C 1
ATOM 607 O O . GLU A 1 81 ? 3.320 2.904 2.561 1.00 93.62 81 GLU A O 1
ATOM 612 N N . PRO A 1 82 ? 4.960 1.364 2.466 1.00 91.88 82 PRO A N 1
ATOM 613 C CA . PRO A 1 82 ? 6.018 2.354 2.536 1.00 91.88 82 PRO A CA 1
ATOM 614 C C . PRO A 1 82 ? 6.194 3.066 1.186 1.00 91.88 82 PRO A C 1
ATOM 616 O O . PRO A 1 82 ? 6.456 2.424 0.166 1.00 91.88 82 PRO A O 1
ATOM 619 N N . ILE A 1 83 ? 6.091 4.398 1.180 1.00 87.56 83 ILE A N 1
ATOM 620 C CA . ILE A 1 83 ? 6.220 5.236 -0.019 1.00 87.56 83 ILE A CA 1
ATOM 621 C C . ILE A 1 83 ? 7.368 6.229 0.147 1.00 87.56 83 ILE A C 1
ATOM 623 O O . ILE A 1 83 ? 7.370 7.050 1.058 1.00 87.56 83 ILE A O 1
ATOM 627 N N . ASN A 1 84 ? 8.344 6.176 -0.763 1.00 80.88 84 ASN A N 1
ATOM 628 C CA . ASN A 1 84 ? 9.511 7.052 -0.702 1.00 80.88 84 ASN A CA 1
ATOM 629 C C . ASN A 1 84 ? 9.155 8.536 -0.941 1.00 80.88 84 ASN A C 1
ATOM 631 O O . ASN A 1 84 ? 8.191 8.871 -1.636 1.00 80.88 84 ASN A O 1
ATOM 635 N N . HIS A 1 85 ? 10.002 9.428 -0.424 1.00 84.69 85 HIS A N 1
ATOM 636 C CA . HIS A 1 85 ? 9.812 10.877 -0.539 1.00 84.69 85 HIS A CA 1
ATOM 637 C C . HIS A 1 85 ? 10.010 11.432 -1.954 1.00 84.69 85 HIS A C 1
ATOM 639 O O . HIS A 1 85 ? 9.527 12.520 -2.244 1.00 84.69 85 HIS A O 1
ATOM 645 N N . CYS A 1 86 ? 10.679 10.698 -2.850 1.00 82.69 86 CYS A N 1
ATOM 646 C CA . CYS A 1 86 ? 10.747 11.072 -4.264 1.00 82.69 86 CYS A CA 1
ATOM 647 C C . CYS A 1 86 ? 9.371 10.962 -4.938 1.00 82.69 86 CYS A C 1
ATOM 649 O O . CYS A 1 86 ? 9.067 11.732 -5.840 1.00 82.69 86 CYS A O 1
ATOM 651 N N . THR A 1 87 ? 8.546 10.008 -4.494 1.00 82.00 87 THR A N 1
ATOM 652 C CA . THR A 1 87 ? 7.194 9.783 -5.017 1.00 82.00 87 THR A CA 1
ATOM 653 C C . THR A 1 87 ? 6.187 10.688 -4.321 1.00 82.00 87 THR A C 1
ATOM 655 O O . THR A 1 87 ? 5.381 11.339 -4.977 1.00 82.00 87 THR A O 1
ATOM 658 N N . ILE A 1 88 ? 6.213 10.711 -2.986 1.00 87.81 88 ILE A N 1
ATOM 659 C CA . ILE A 1 88 ? 5.337 11.558 -2.176 1.00 87.81 88 ILE A CA 1
ATOM 660 C C . ILE A 1 88 ? 6.199 12.263 -1.121 1.00 87.81 88 ILE A C 1
ATOM 662 O O . ILE A 1 88 ? 6.486 11.683 -0.066 1.00 87.81 88 ILE A O 1
ATOM 666 N N . PRO A 1 89 ? 6.636 13.506 -1.389 1.00 91.00 89 PRO A N 1
ATOM 667 C CA . PRO A 1 89 ? 7.383 14.299 -0.420 1.00 91.00 89 PRO A CA 1
ATOM 668 C C . PRO A 1 89 ? 6.643 14.388 0.920 1.00 91.00 89 PRO A C 1
ATOM 670 O O . PRO A 1 89 ? 5.441 14.637 0.958 1.00 91.00 89 PRO A O 1
ATOM 673 N N . GLY A 1 90 ? 7.356 14.140 2.022 1.00 93.19 90 GLY A N 1
ATOM 674 C CA . GLY A 1 90 ? 6.797 14.211 3.379 1.00 93.19 90 GLY A CA 1
ATOM 675 C C . GLY A 1 90 ? 5.894 13.045 3.812 1.00 93.19 90 GLY A C 1
ATOM 676 O O . GLY A 1 90 ? 5.389 13.073 4.928 1.00 93.19 90 GLY A O 1
ATOM 677 N N . TYR A 1 91 ? 5.690 12.010 2.987 1.00 95.38 91 TYR A N 1
ATOM 678 C CA . TYR A 1 91 ? 4.869 10.857 3.379 1.00 95.38 91 TYR A CA 1
ATOM 679 C C . TYR A 1 91 ? 5.418 10.137 4.620 1.00 95.38 91 TYR A C 1
ATOM 681 O O . TYR A 1 91 ? 6.604 9.818 4.670 1.00 95.38 91 TYR A O 1
ATOM 689 N N . PHE A 1 92 ? 4.559 9.863 5.607 1.00 96.69 92 PHE A N 1
ATOM 690 C CA . PHE A 1 92 ? 5.004 9.401 6.925 1.00 96.69 92 PHE A CA 1
ATOM 691 C C . PHE A 1 92 ? 5.668 8.020 6.909 1.00 96.69 92 PHE A C 1
ATOM 693 O O . PHE A 1 92 ? 6.728 7.839 7.504 1.00 96.69 92 PHE A O 1
ATOM 700 N N . LEU A 1 93 ? 5.039 7.037 6.257 1.00 95.50 93 LEU A N 1
ATOM 701 C CA . LEU A 1 93 ? 5.557 5.674 6.183 1.00 95.50 93 LEU A CA 1
ATOM 702 C C . LEU A 1 93 ? 6.450 5.554 4.946 1.00 95.50 93 LEU A C 1
ATOM 704 O O . LEU A 1 93 ? 5.944 5.260 3.869 1.00 95.50 93 LEU A O 1
ATOM 708 N N . SER A 1 94 ? 7.754 5.813 5.062 1.00 90.94 94 SER A N 1
ATOM 709 C CA . SER A 1 94 ? 8.629 5.984 3.885 1.00 90.94 94 SER A CA 1
ATOM 710 C C . SER A 1 94 ? 9.721 4.931 3.709 1.00 90.94 94 SER A C 1
ATOM 712 O O . SER A 1 94 ? 10.393 4.913 2.675 1.00 90.94 94 SER A O 1
ATOM 714 N N . SER A 1 95 ? 9.872 4.011 4.665 1.00 88.44 95 SER A N 1
ATOM 715 C CA . SER A 1 95 ? 10.854 2.921 4.593 1.00 88.44 95 SER A CA 1
ATOM 716 C C . SER A 1 95 ? 10.266 1.563 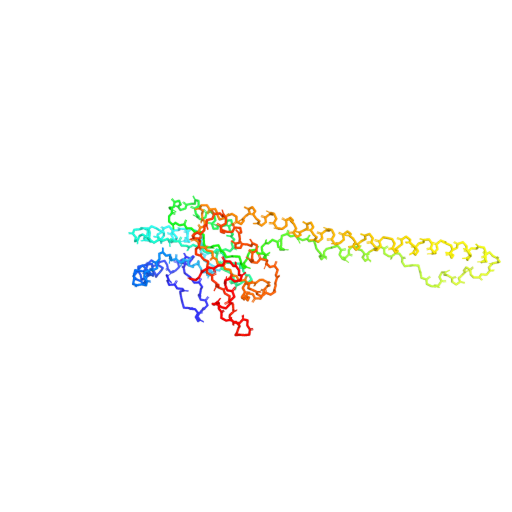4.967 1.00 88.44 95 SER A C 1
ATOM 718 O O . SER A 1 95 ? 9.300 1.447 5.726 1.00 88.44 95 SER A O 1
ATOM 720 N N . TYR A 1 96 ? 10.878 0.504 4.439 1.00 85.06 96 TYR A N 1
ATOM 721 C CA . TYR A 1 96 ? 10.482 -0.869 4.748 1.00 85.06 96 TYR A CA 1
ATOM 722 C C . TYR A 1 96 ? 10.752 -1.222 6.218 1.00 85.06 96 TYR A C 1
ATOM 724 O O . TYR A 1 96 ? 9.977 -1.938 6.849 1.00 85.06 96 TYR A O 1
ATOM 732 N N . GLU A 1 97 ? 11.834 -0.693 6.782 1.00 87.94 97 GLU A N 1
ATOM 733 C CA . GLU A 1 97 ? 12.234 -0.860 8.176 1.00 87.94 97 GLU A CA 1
ATOM 734 C C . GLU A 1 97 ? 11.195 -0.257 9.128 1.00 87.94 97 GLU A C 1
ATOM 736 O O . GLU A 1 97 ? 10.795 -0.917 10.088 1.00 87.94 97 GLU A O 1
ATOM 741 N N . GLN A 1 98 ? 10.686 0.939 8.817 1.00 93.31 98 GLN A N 1
ATOM 742 C CA . GLN A 1 98 ? 9.593 1.559 9.568 1.00 93.31 98 GLN A CA 1
ATOM 743 C C . GLN A 1 98 ? 8.312 0.717 9.488 1.00 93.31 98 GLN A C 1
ATOM 745 O O . GLN A 1 98 ? 7.674 0.469 10.508 1.00 93.31 98 GLN A O 1
ATOM 750 N N . ALA A 1 99 ? 7.959 0.203 8.305 1.00 93.94 99 ALA A N 1
ATOM 751 C CA . ALA A 1 99 ? 6.782 -0.654 8.148 1.00 93.94 99 ALA A CA 1
ATOM 752 C C . ALA A 1 99 ? 6.904 -1.979 8.922 1.00 93.94 99 ALA A C 1
ATOM 754 O O . ALA A 1 99 ? 5.933 -2.440 9.523 1.00 93.94 99 ALA A O 1
ATOM 755 N N . LYS A 1 100 ? 8.105 -2.573 8.972 1.00 91.69 100 LYS A N 1
ATOM 756 C CA . LYS A 1 100 ? 8.379 -3.740 9.824 1.00 91.69 100 LYS A CA 1
ATOM 757 C C . LYS A 1 100 ? 8.192 -3.419 11.302 1.00 91.69 100 LYS A C 1
ATOM 759 O O . LYS A 1 100 ? 7.539 -4.196 11.988 1.00 91.69 100 LYS A O 1
ATOM 764 N N . ALA A 1 101 ? 8.725 -2.288 11.766 1.00 94.88 101 ALA A N 1
ATOM 765 C CA . ALA A 1 101 ? 8.577 -1.867 13.156 1.00 94.88 101 ALA A CA 1
ATOM 766 C C . ALA A 1 101 ? 7.097 -1.709 13.542 1.00 94.88 101 ALA A C 1
ATOM 768 O O . ALA A 1 101 ? 6.695 -2.141 14.618 1.00 94.88 101 ALA A O 1
ATOM 769 N N . VAL A 1 102 ? 6.269 -1.182 12.633 1.00 97.00 102 VAL A N 1
ATOM 770 C CA . VAL A 1 102 ? 4.814 -1.091 12.827 1.00 97.00 102 VAL A CA 1
ATOM 771 C C . VAL A 1 102 ? 4.182 -2.481 12.929 1.00 97.00 102 VAL A C 1
ATOM 773 O O . VAL A 1 102 ? 3.447 -2.735 13.877 1.00 97.00 102 VAL A O 1
ATOM 776 N N . ILE A 1 103 ? 4.495 -3.412 12.019 1.00 95.88 103 ILE A N 1
ATOM 777 C CA . ILE A 1 103 ? 3.990 -4.797 12.108 1.00 95.88 103 ILE A CA 1
ATOM 778 C C . ILE A 1 103 ? 4.383 -5.456 13.433 1.00 95.88 103 ILE A C 1
ATOM 780 O O . ILE A 1 103 ? 3.537 -6.060 14.094 1.00 95.88 103 ILE A O 1
ATOM 784 N N . ASP A 1 104 ? 5.653 -5.340 13.818 1.00 95.31 104 ASP A N 1
ATOM 785 C CA . ASP A 1 104 ? 6.191 -5.978 15.018 1.00 95.31 104 ASP A CA 1
ATOM 786 C C . ASP A 1 104 ? 5.610 -5.351 16.306 1.00 95.31 104 ASP A C 1
ATOM 788 O O . ASP A 1 104 ? 5.518 -6.035 17.328 1.00 95.31 104 ASP A O 1
ATOM 792 N N . ALA A 1 105 ? 5.174 -4.087 16.257 1.00 97.25 105 ALA A N 1
ATOM 793 C CA . ALA A 1 105 ? 4.491 -3.404 17.355 1.00 97.25 105 ALA A CA 1
ATOM 794 C C . ALA A 1 105 ? 2.997 -3.765 17.453 1.00 97.25 105 ALA A C 1
ATOM 796 O O . ALA A 1 105 ? 2.514 -4.036 18.550 1.00 97.25 105 ALA A O 1
ATOM 797 N N . VAL A 1 106 ? 2.271 -3.807 16.327 1.00 97.19 106 VAL A N 1
ATOM 798 C CA . VAL A 1 106 ? 0.820 -4.090 16.300 1.00 97.19 106 VAL A CA 1
ATOM 799 C C . VAL A 1 106 ? 0.514 -5.574 16.533 1.00 97.19 106 VAL A C 1
ATOM 801 O O . VAL A 1 106 ? -0.476 -5.904 17.178 1.00 97.19 106 VAL A O 1
ATOM 804 N N . LYS A 1 107 ? 1.357 -6.480 16.015 1.00 95.50 107 LYS A N 1
ATOM 805 C CA . LYS A 1 107 ? 1.265 -7.944 16.204 1.00 95.50 107 LYS A CA 1
ATOM 806 C C . LYS A 1 107 ? -0.076 -8.584 15.814 1.00 95.50 107 LYS A C 1
ATOM 808 O O . LYS A 1 107 ? -0.434 -9.636 16.338 1.00 95.50 107 LYS A O 1
ATOM 813 N N . LEU A 1 108 ? -0.794 -7.999 14.856 1.00 96.69 108 LEU A N 1
ATOM 814 C CA . LEU A 1 108 ? -2.009 -8.595 14.299 1.00 96.69 108 LEU A CA 1
ATOM 815 C C . LEU A 1 108 ? -1.699 -9.384 13.017 1.00 96.69 108 LEU A C 1
ATOM 817 O O . LEU A 1 108 ? -1.004 -8.875 12.134 1.00 96.69 108 LEU A O 1
ATOM 821 N N . PRO A 1 109 ? -2.206 -10.623 12.871 1.00 95.19 109 PRO A N 1
ATOM 822 C CA . PRO A 1 109 ? -1.813 -11.516 11.780 1.00 95.19 109 PRO A CA 1
ATOM 823 C C . PRO A 1 109 ? -2.304 -11.052 10.404 1.00 95.19 109 PRO A C 1
ATOM 825 O O . PRO A 1 109 ? -1.679 -11.392 9.397 1.00 95.19 109 PRO A O 1
ATOM 828 N N . ASN A 1 110 ? -3.389 -10.273 10.354 1.00 96.62 110 ASN A N 1
ATOM 829 C CA . ASN A 1 110 ? -3.964 -9.715 9.131 1.00 96.62 110 ASN A CA 1
ATOM 830 C C . ASN A 1 110 ? -3.332 -8.374 8.715 1.00 96.62 110 ASN A C 1
ATOM 832 O O . ASN A 1 110 ? -3.678 -7.871 7.649 1.00 96.62 110 ASN A O 1
ATOM 836 N N . LEU A 1 111 ? -2.421 -7.801 9.514 1.00 97.44 111 LEU A N 1
ATOM 837 C CA . LEU A 1 111 ? -1.642 -6.626 9.127 1.00 97.44 111 LEU A CA 1
ATOM 838 C C . LEU A 1 111 ? -0.405 -7.061 8.337 1.00 97.44 111 LEU A C 1
ATOM 840 O O . LEU A 1 111 ? 0.453 -7.789 8.845 1.00 97.44 111 LEU A O 1
ATOM 844 N N . LYS A 1 112 ? -0.306 -6.598 7.093 1.00 94.56 112 LYS A N 1
ATOM 845 C CA . LYS A 1 112 ? 0.774 -6.936 6.165 1.00 94.56 112 LYS A CA 1
ATOM 846 C C . LYS A 1 112 ? 1.306 -5.697 5.448 1.00 94.56 112 LYS A C 1
ATOM 848 O O . LYS A 1 112 ? 0.646 -4.668 5.347 1.00 94.56 112 LYS A O 1
ATOM 853 N N . ILE A 1 113 ? 2.516 -5.811 4.917 1.00 92.31 113 ILE A N 1
ATOM 854 C CA . ILE A 1 113 ? 3.113 -4.814 4.033 1.00 92.31 113 ILE A CA 1
ATOM 855 C C . ILE A 1 113 ? 2.627 -5.063 2.605 1.00 92.31 113 ILE A C 1
ATOM 857 O O . ILE A 1 113 ? 2.724 -6.183 2.089 1.00 92.31 113 ILE A O 1
ATOM 861 N N . GLN A 1 114 ? 2.161 -3.998 1.961 1.00 89.25 114 GLN A N 1
ATOM 862 C CA . GLN A 1 114 ? 2.029 -3.920 0.513 1.00 89.25 114 GLN A CA 1
ATOM 863 C C . GLN A 1 114 ? 3.411 -3.648 -0.078 1.00 89.25 114 GLN A C 1
ATOM 865 O O . GLN A 1 114 ? 4.030 -2.610 0.158 1.00 89.25 114 GLN A O 1
ATOM 870 N N . TYR A 1 115 ? 3.944 -4.644 -0.776 1.00 74.00 115 TYR A N 1
ATOM 871 C CA . TYR A 1 115 ? 5.300 -4.633 -1.290 1.00 74.00 115 TYR A CA 1
ATOM 872 C C . TYR A 1 115 ? 5.323 -4.074 -2.711 1.00 74.00 115 TYR A C 1
ATOM 874 O O . TYR A 1 115 ? 4.895 -4.734 -3.653 1.00 74.00 115 TYR A O 1
ATOM 882 N N . VAL A 1 116 ? 5.872 -2.875 -2.884 1.00 61.41 116 VAL A N 1
ATOM 883 C CA . VAL A 1 116 ? 5.941 -2.220 -4.196 1.00 61.41 116 VAL A CA 1
ATOM 884 C C . VAL A 1 116 ? 7.377 -2.207 -4.701 1.00 61.41 116 VAL A C 1
ATOM 886 O O . VAL A 1 116 ? 8.203 -1.412 -4.236 1.00 61.41 116 VAL A O 1
ATOM 889 N N . ARG A 1 117 ? 7.705 -3.048 -5.694 1.00 55.25 117 ARG A N 1
ATOM 890 C CA . ARG A 1 117 ? 8.981 -2.909 -6.423 1.00 55.25 117 ARG A CA 1
ATOM 891 C C . ARG A 1 117 ? 8.802 -1.936 -7.579 1.00 55.25 117 ARG A C 1
ATOM 893 O O . ARG A 1 117 ? 8.730 -2.310 -8.739 1.00 55.25 117 ARG A O 1
ATOM 900 N N . PHE A 1 118 ? 8.743 -0.684 -7.169 1.00 42.28 118 PHE A N 1
ATOM 901 C CA . PHE A 1 118 ? 9.031 0.516 -7.951 1.00 42.28 118 PHE A CA 1
ATOM 902 C C . PHE A 1 118 ? 9.807 1.507 -7.059 1.00 42.28 118 PHE A C 1
ATOM 904 O O . PHE A 1 118 ? 10.700 2.217 -7.504 1.00 42.28 118 PHE A O 1
ATOM 911 N N . LYS A 1 119 ? 9.544 1.476 -5.740 1.00 43.75 119 LYS A N 1
ATOM 912 C CA . LYS A 1 119 ? 9.963 2.507 -4.782 1.00 43.75 119 LYS A CA 1
ATOM 913 C C . LYS A 1 119 ? 11.289 2.234 -4.053 1.00 43.75 119 LYS A C 1
ATOM 915 O O . LYS A 1 119 ? 11.894 3.178 -3.551 1.00 43.75 119 LYS A O 1
ATOM 920 N N . ASN A 1 120 ? 11.770 0.985 -4.032 1.00 38.50 120 ASN A N 1
ATOM 921 C CA . ASN A 1 120 ? 12.943 0.568 -3.240 1.00 38.50 120 ASN A CA 1
ATOM 922 C C . ASN A 1 120 ? 14.231 0.293 -4.040 1.00 38.50 120 ASN A C 1
ATOM 924 O O . ASN A 1 120 ? 15.258 0.013 -3.428 1.00 38.50 120 ASN A O 1
ATOM 928 N N . VAL A 1 121 ? 14.225 0.427 -5.372 1.00 33.97 121 VAL A N 1
ATOM 929 C CA . VAL A 1 121 ? 15.489 0.490 -6.140 1.00 33.97 121 VAL A CA 1
ATOM 930 C C . VAL A 1 121 ? 16.198 1.826 -5.856 1.00 33.97 121 VAL A C 1
ATOM 932 O O . VAL A 1 121 ? 17.412 1.871 -5.673 1.00 33.97 121 VAL A O 1
ATOM 935 N N . VAL A 1 122 ? 15.429 2.897 -5.626 1.00 31.19 122 VAL A N 1
ATOM 936 C CA . VAL A 1 122 ? 15.959 4.229 -5.279 1.00 31.19 122 VAL A CA 1
ATOM 937 C C . VAL A 1 122 ? 16.472 4.319 -3.828 1.00 31.19 122 VAL A C 1
ATOM 939 O O . VAL A 1 122 ? 17.351 5.129 -3.529 1.00 31.19 122 VAL A O 1
ATOM 942 N N . LEU A 1 123 ? 16.020 3.439 -2.926 1.00 26.31 123 LEU A N 1
ATOM 943 C CA . LEU A 1 123 ? 16.494 3.396 -1.532 1.00 26.31 123 LEU A CA 1
ATOM 944 C C . LEU A 1 123 ? 17.856 2.699 -1.358 1.00 26.31 123 LEU A C 1
ATOM 946 O O . LEU A 1 123 ? 18.449 2.810 -0.290 1.00 26.31 123 LEU A O 1
ATOM 950 N N . CYS A 1 124 ? 18.398 2.038 -2.391 1.00 23.16 124 CYS A N 1
ATOM 951 C CA . CYS A 1 124 ? 19.736 1.435 -2.319 1.00 23.16 124 CYS A CA 1
ATOM 952 C C . CYS A 1 124 ? 20.796 2.111 -3.207 1.00 23.16 124 CYS A C 1
ATOM 954 O O . CYS A 1 124 ? 21.981 1.845 -3.025 1.00 23.16 124 CYS A O 1
ATOM 956 N N . VAL A 1 125 ? 20.420 3.035 -4.099 1.00 25.34 125 VAL A N 1
ATOM 957 C CA . VAL A 1 125 ? 21.404 3.849 -4.849 1.00 25.34 125 VAL A CA 1
ATOM 958 C C . VAL A 1 125 ? 21.748 5.153 -4.113 1.00 25.34 125 VAL A C 1
ATOM 960 O O . VAL A 1 125 ? 22.815 5.724 -4.314 1.00 25.34 125 VAL A O 1
ATOM 963 N N . THR A 1 126 ? 20.916 5.588 -3.163 1.00 25.17 126 THR A N 1
ATOM 964 C CA . THR A 1 126 ? 21.180 6.780 -2.333 1.00 25.17 126 THR A CA 1
ATOM 965 C C . THR A 1 126 ? 22.014 6.494 -1.072 1.00 25.17 126 THR A C 1
ATOM 967 O O . THR A 1 126 ? 22.406 7.424 -0.370 1.00 25.17 126 THR A O 1
ATOM 970 N N . GLY A 1 127 ? 22.362 5.224 -0.813 1.00 24.83 127 GLY A N 1
ATOM 971 C CA . GLY A 1 127 ? 23.165 4.791 0.341 1.00 24.83 127 GLY A CA 1
ATOM 972 C C . GLY A 1 127 ? 24.682 4.726 0.118 1.00 24.83 127 GLY A C 1
ATOM 973 O O . GLY A 1 127 ? 25.434 4.655 1.087 1.00 24.83 127 GLY A O 1
ATOM 974 N N . THR A 1 128 ? 25.171 4.805 -1.122 1.00 25.69 128 THR A N 1
ATOM 975 C CA . THR A 1 128 ? 26.605 4.989 -1.388 1.00 25.69 128 THR A CA 1
ATOM 976 C C . THR A 1 128 ? 26.863 6.414 -1.845 1.00 25.69 128 THR A C 1
ATOM 978 O O . THR A 1 128 ? 26.763 6.736 -3.029 1.00 25.69 128 THR A O 1
ATOM 981 N N . LYS A 1 129 ? 27.290 7.264 -0.906 1.00 29.80 129 LYS A N 1
ATOM 982 C CA . LYS A 1 129 ? 28.172 8.399 -1.206 1.00 29.80 129 LYS A CA 1
ATOM 983 C C . LYS A 1 129 ? 29.447 7.863 -1.876 1.00 29.80 129 LYS A C 1
ATOM 985 O O . LYS A 1 129 ? 30.459 7.690 -1.214 1.00 29.80 129 LYS A O 1
ATOM 990 N N . SER A 1 130 ? 29.412 7.528 -3.164 1.00 31.39 130 SER A N 1
ATOM 991 C CA . SER A 1 130 ? 30.619 7.186 -3.927 1.00 31.39 130 SER A CA 1
ATOM 992 C C . SER A 1 130 ? 30.362 7.242 -5.433 1.00 31.39 130 SER A C 1
ATOM 994 O O . SER A 1 130 ? 30.227 6.232 -6.112 1.00 31.39 130 SER A O 1
ATOM 996 N N . ALA A 1 131 ? 30.273 8.462 -5.951 1.00 27.20 131 ALA A N 1
ATOM 997 C CA . ALA A 1 131 ? 30.540 8.753 -7.363 1.00 27.20 131 ALA A CA 1
ATOM 998 C C . ALA A 1 131 ? 30.983 10.213 -7.537 1.00 27.20 131 ALA A C 1
ATOM 1000 O O . ALA A 1 131 ? 31.881 10.493 -8.322 1.00 27.20 131 ALA A O 1
ATOM 1001 N N . ASN A 1 132 ? 30.448 11.130 -6.720 1.00 30.09 132 ASN A N 1
ATOM 1002 C CA . ASN A 1 132 ? 30.757 12.561 -6.834 1.00 30.09 132 ASN A CA 1
ATOM 1003 C C . ASN A 1 132 ? 31.912 13.060 -5.947 1.00 30.09 132 ASN A C 1
ATOM 1005 O O . ASN A 1 132 ? 32.390 14.165 -6.174 1.00 30.09 132 ASN A O 1
ATOM 1009 N N . TYR A 1 133 ? 32.411 12.264 -4.992 1.00 28.17 133 TYR A N 1
ATOM 1010 C CA . TYR A 1 133 ? 33.549 12.672 -4.148 1.00 28.17 133 TYR A CA 1
ATOM 1011 C C . TYR A 1 133 ? 34.917 12.332 -4.772 1.00 28.17 133 TYR A C 1
ATOM 1013 O O . TYR A 1 133 ? 35.880 13.067 -4.596 1.00 28.17 133 TYR A O 1
ATOM 1021 N N . PHE A 1 134 ? 34.999 11.283 -5.599 1.00 26.02 134 PHE A N 1
ATOM 1022 C CA . PHE A 1 134 ? 36.266 10.850 -6.212 1.00 26.02 134 PHE A CA 1
ATOM 1023 C C . PHE A 1 134 ? 36.689 11.683 -7.436 1.00 26.02 134 PHE A C 1
ATOM 1025 O O . PHE A 1 134 ? 37.860 11.696 -7.813 1.00 26.02 134 PHE A O 1
ATOM 1032 N N . SER A 1 135 ? 35.756 12.417 -8.045 1.00 30.91 135 SER A N 1
ATOM 1033 C CA . SER A 1 135 ? 36.028 13.285 -9.200 1.00 30.91 135 SER A CA 1
ATOM 1034 C C . SER A 1 135 ? 36.761 14.578 -8.822 1.00 30.91 135 SER A C 1
ATOM 1036 O O . SER A 1 135 ? 37.353 15.215 -9.692 1.00 30.91 135 SER A O 1
ATOM 1038 N N . GLN A 1 136 ? 36.733 14.977 -7.542 1.00 30.47 136 GLN A N 1
ATOM 1039 C CA . GLN A 1 136 ? 37.384 16.206 -7.072 1.00 30.47 136 GLN A CA 1
ATOM 1040 C C . GLN A 1 136 ? 38.830 15.989 -6.594 1.00 30.47 136 GLN A C 1
ATOM 1042 O O . GLN A 1 136 ? 39.642 16.901 -6.736 1.00 30.47 136 GLN A O 1
ATOM 1047 N N . GLU A 1 137 ? 39.200 14.795 -6.119 1.00 28.47 137 GLU A N 1
ATOM 1048 C CA . GLU A 1 137 ? 40.580 14.519 -5.676 1.00 28.47 137 GLU A CA 1
ATOM 1049 C C . GLU A 1 137 ? 41.547 14.196 -6.823 1.00 28.47 137 GLU A C 1
ATOM 1051 O O . GLU A 1 137 ? 42.722 14.542 -6.737 1.00 28.47 137 GLU A O 1
ATOM 1056 N N . ILE A 1 138 ? 41.071 13.653 -7.950 1.00 31.05 138 ILE A N 1
ATOM 1057 C CA . ILE A 1 138 ? 41.939 13.367 -9.112 1.00 31.05 138 ILE A CA 1
ATOM 1058 C C . ILE A 1 138 ? 42.375 14.656 -9.838 1.00 31.05 138 ILE A C 1
ATOM 1060 O O . ILE A 1 138 ? 43.446 14.695 -10.436 1.00 31.05 138 ILE A O 1
ATOM 1064 N N . LYS A 1 139 ? 41.617 15.758 -9.722 1.00 31.64 139 LYS A N 1
ATOM 1065 C CA . LYS A 1 139 ? 42.022 17.071 -10.267 1.00 31.64 139 LYS A CA 1
ATOM 1066 C C . LYS A 1 139 ? 43.135 17.764 -9.469 1.00 31.64 139 LYS A C 1
ATOM 1068 O O . LYS A 1 139 ? 43.661 18.768 -9.937 1.00 31.64 139 LYS A O 1
ATOM 1073 N N . ARG A 1 140 ? 43.501 17.266 -8.282 1.00 30.30 140 ARG A N 1
ATOM 1074 C CA . ARG A 1 140 ? 44.535 17.876 -7.425 1.00 30.30 140 ARG A CA 1
ATOM 1075 C C . ARG A 1 140 ? 45.942 17.299 -7.617 1.00 30.30 140 ARG A C 1
ATOM 1077 O O . ARG A 1 140 ? 46.859 17.760 -6.947 1.00 30.30 140 ARG A O 1
ATOM 1084 N N . SER A 1 141 ? 46.136 16.336 -8.522 1.00 28.98 141 SER A N 1
ATOM 1085 C CA . SER A 1 141 ? 47.423 15.634 -8.688 1.00 28.98 141 SER A CA 1
ATOM 1086 C C . SER A 1 141 ? 48.192 15.960 -9.977 1.00 28.98 141 SER A C 1
ATOM 1088 O O . SER A 1 141 ? 49.262 15.396 -10.190 1.00 28.98 141 SER A O 1
ATOM 1090 N N . GLU A 1 142 ? 47.703 16.855 -10.841 1.00 29.69 142 GLU A N 1
ATOM 1091 C CA . GLU A 1 142 ? 48.452 17.271 -12.036 1.00 29.69 142 GLU A CA 1
ATOM 1092 C C . GLU A 1 142 ? 49.442 18.395 -11.695 1.00 29.69 142 GLU A C 1
ATOM 1094 O O . GLU A 1 142 ? 49.091 19.570 -11.599 1.00 29.69 142 GLU A O 1
ATOM 1099 N N . VAL A 1 143 ? 50.711 18.025 -11.513 1.00 30.70 143 VAL A N 1
ATOM 1100 C CA . VAL A 1 143 ? 51.832 18.970 -11.480 1.00 30.70 143 VAL A CA 1
ATOM 1101 C C . VAL A 1 143 ? 52.045 19.503 -12.899 1.00 30.70 143 VAL A C 1
ATOM 1103 O O . VAL A 1 143 ? 52.557 18.807 -13.774 1.00 30.70 143 VAL A O 1
ATOM 1106 N N . PHE A 1 144 ? 51.628 20.746 -13.135 1.00 32.56 144 PHE A N 1
ATOM 1107 C CA . PHE A 1 144 ? 51.774 21.440 -14.412 1.00 32.56 144 PHE A CA 1
ATOM 1108 C C . PHE A 1 144 ? 53.196 22.018 -14.530 1.00 32.56 144 PHE A C 1
ATOM 1110 O O . PHE A 1 144 ? 53.532 23.000 -13.868 1.00 32.56 144 PHE A O 1
ATOM 1117 N N . VAL A 1 145 ? 54.053 21.428 -15.368 1.00 32.78 145 VAL A N 1
ATOM 1118 C CA . VAL A 1 145 ? 55.338 22.047 -15.74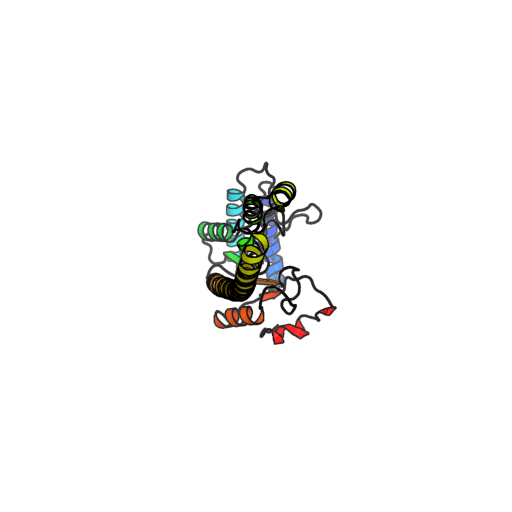4 1.00 32.78 145 VAL A CA 1
ATOM 1119 C C . VAL A 1 145 ? 55.077 22.999 -16.910 1.00 32.78 145 VAL A C 1
ATOM 1121 O O . VAL A 1 145 ? 54.684 22.576 -17.994 1.00 32.78 145 VAL A O 1
ATOM 1124 N N . SER A 1 146 ? 55.257 24.301 -16.682 1.00 35.03 146 SER A N 1
ATOM 1125 C CA . SER A 1 146 ? 54.931 25.328 -17.677 1.00 35.03 146 SER A CA 1
ATOM 1126 C C . SER A 1 146 ? 55.896 25.338 -18.876 1.00 35.03 146 SER A C 1
ATOM 1128 O O . SER A 1 146 ? 57.089 25.044 -18.764 1.00 35.03 146 SER A O 1
ATOM 1130 N N . SER A 1 147 ? 55.382 25.740 -20.041 1.00 40.53 147 SER A N 1
ATOM 1131 C CA . SER A 1 147 ? 56.086 25.771 -21.333 1.00 40.53 147 SER A CA 1
ATOM 1132 C C . SER A 1 147 ? 57.300 26.711 -21.400 1.00 40.53 147 SER A C 1
ATOM 1134 O O . SER A 1 147 ? 58.071 26.643 -22.358 1.00 40.53 147 SER A O 1
ATOM 1136 N N . SER A 1 148 ? 57.497 27.594 -20.416 1.00 41.12 148 SER A N 1
ATOM 1137 C CA . SER A 1 148 ? 58.670 28.476 -20.332 1.00 41.12 148 SER A CA 1
ATOM 1138 C C . SER A 1 148 ? 59.929 27.741 -19.850 1.00 41.12 148 SER A C 1
ATOM 1140 O O . SER A 1 148 ? 61.026 28.078 -20.290 1.00 41.12 148 SER A O 1
ATOM 1142 N N . THR A 1 149 ? 59.790 26.672 -19.056 1.00 39.91 149 THR A N 1
ATOM 1143 C CA . THR A 1 149 ? 60.912 25.852 -18.556 1.00 39.91 149 THR A CA 1
ATOM 1144 C C . THR A 1 149 ? 61.528 24.976 -19.656 1.00 39.91 149 THR A C 1
ATOM 1146 O O . THR A 1 149 ? 62.742 24.788 -19.705 1.00 39.91 149 THR A O 1
ATOM 1149 N N . LEU A 1 150 ? 60.714 24.500 -20.606 1.00 39.47 150 LEU A N 1
ATOM 1150 C CA . LEU A 1 150 ? 61.167 23.664 -21.728 1.00 39.47 150 LEU A CA 1
ATOM 1151 C C . LEU A 1 150 ? 62.018 24.433 -22.753 1.00 39.47 150 LEU A C 1
ATOM 1153 O O . LEU A 1 150 ? 62.920 23.857 -23.363 1.00 39.47 150 LEU A O 1
ATOM 1157 N N . LYS A 1 151 ? 61.791 25.744 -22.919 1.00 40.66 151 LYS A N 1
ATOM 1158 C CA . LYS A 1 151 ? 62.567 26.569 -23.864 1.00 40.66 151 LYS A CA 1
ATOM 1159 C C . LYS A 1 151 ? 64.017 26.788 -23.415 1.00 40.66 151 LYS A C 1
ATOM 1161 O O . LYS A 1 151 ? 64.894 26.898 -24.272 1.00 40.66 151 LYS A O 1
ATOM 1166 N N . ALA A 1 152 ? 64.288 26.762 -22.107 1.00 42.12 152 ALA A N 1
ATOM 1167 C CA . ALA A 1 152 ? 65.631 26.943 -21.549 1.00 42.12 152 ALA A CA 1
ATOM 1168 C C . ALA A 1 152 ? 66.578 25.749 -21.804 1.00 42.12 152 ALA A C 1
ATOM 1170 O O . ALA A 1 152 ? 67.794 25.913 -21.788 1.00 42.12 152 ALA A O 1
ATOM 1171 N N . ILE A 1 153 ? 66.045 24.560 -22.104 1.00 43.25 153 ILE A N 1
ATOM 1172 C CA . ILE A 1 153 ? 66.832 23.318 -22.255 1.00 43.25 153 ILE A CA 1
ATOM 1173 C C . ILE A 1 153 ? 67.305 23.100 -23.713 1.00 43.25 153 ILE A C 1
ATOM 1175 O O . ILE A 1 153 ? 68.087 22.197 -24.008 1.00 43.25 153 ILE A O 1
ATOM 1179 N N . SER A 1 154 ? 66.899 23.957 -24.654 1.00 37.94 154 SER A N 1
ATOM 1180 C CA . SER A 1 154 ? 67.075 23.756 -26.104 1.00 37.94 154 SER A CA 1
ATOM 1181 C C . SER A 1 154 ? 68.482 24.008 -26.687 1.00 37.94 154 SER A C 1
ATOM 1183 O O . SER A 1 154 ? 68.634 23.972 -27.905 1.00 37.94 154 SER A O 1
ATOM 1185 N N . LYS A 1 155 ? 69.532 24.236 -25.881 1.00 47.38 155 LYS A N 1
ATOM 1186 C CA . LYS A 1 155 ? 70.833 24.733 -26.394 1.00 47.38 155 LYS A CA 1
ATOM 1187 C C . LYS A 1 155 ? 72.065 23.824 -26.280 1.00 47.38 155 LYS A C 1
ATOM 1189 O O . LYS A 1 155 ? 73.177 24.312 -26.446 1.00 47.38 155 LYS A O 1
ATOM 1194 N N . ILE A 1 156 ? 71.929 22.515 -26.061 1.00 44.28 156 ILE A N 1
ATOM 1195 C CA . ILE A 1 156 ? 73.102 21.621 -25.943 1.00 44.28 156 ILE A CA 1
ATOM 1196 C C . ILE A 1 156 ? 72.936 20.379 -26.827 1.00 44.28 156 ILE A C 1
ATOM 1198 O O . ILE A 1 156 ? 71.866 19.785 -26.875 1.00 44.28 156 ILE A O 1
ATOM 1202 N N . LYS A 1 157 ? 74.018 19.949 -27.493 1.00 41.75 157 LYS A N 1
ATOM 1203 C CA . LYS A 1 157 ? 74.170 18.775 -28.393 1.00 41.75 157 LYS A CA 1
ATOM 1204 C C . LYS A 1 157 ? 73.713 17.404 -27.829 1.00 41.75 157 LYS A C 1
ATOM 1206 O O . LYS A 1 157 ? 73.878 16.385 -28.488 1.00 41.75 157 LYS A O 1
ATOM 1211 N N . LEU A 1 158 ? 73.110 17.377 -26.641 1.00 36.50 158 LEU A N 1
ATOM 1212 C CA . LEU A 1 158 ? 72.583 16.217 -25.918 1.00 36.50 158 LEU A CA 1
ATOM 1213 C C . LEU A 1 158 ? 71.180 15.769 -26.403 1.00 36.50 158 LEU A C 1
ATOM 1215 O O . LEU A 1 158 ? 70.676 14.728 -25.990 1.00 36.50 158 LEU A O 1
ATOM 1219 N N . HIS A 1 159 ? 70.544 16.537 -27.298 1.00 43.25 159 HIS A N 1
ATOM 1220 C CA . HIS A 1 159 ? 69.138 16.356 -27.696 1.00 43.25 159 HIS A CA 1
ATOM 1221 C C . HIS A 1 159 ? 68.836 15.082 -28.498 1.00 43.25 159 HIS A C 1
ATOM 1223 O O . HIS A 1 159 ? 67.749 14.537 -28.347 1.00 43.25 159 HIS A O 1
ATOM 1229 N N . ARG A 1 160 ? 69.763 14.553 -29.308 1.00 40.00 160 ARG A N 1
ATOM 1230 C CA . ARG A 1 160 ? 69.452 13.415 -30.202 1.00 40.00 160 ARG A CA 1
ATOM 1231 C C . ARG A 1 160 ? 69.344 12.073 -29.459 1.00 40.00 160 ARG A C 1
ATOM 1233 O O . ARG A 1 160 ? 68.390 11.335 -29.666 1.00 40.00 160 ARG A O 1
ATOM 1240 N N . LEU A 1 161 ? 70.256 11.817 -28.517 1.00 42.28 161 LEU A N 1
ATOM 1241 C CA . LEU A 1 161 ? 70.266 10.607 -27.675 1.00 42.28 161 LEU A CA 1
ATOM 1242 C C . LEU A 1 161 ? 69.146 10.597 -26.620 1.00 42.28 161 LEU A C 1
ATOM 1244 O O . LEU A 1 161 ? 68.625 9.535 -26.276 1.00 42.28 161 LEU A O 1
ATOM 1248 N N . ILE A 1 162 ? 68.759 11.772 -26.111 1.00 44.53 162 ILE A N 1
ATOM 1249 C CA . ILE A 1 162 ? 67.631 11.905 -25.179 1.00 44.53 162 ILE A CA 1
ATOM 1250 C C . ILE A 1 162 ? 66.296 11.785 -25.926 1.00 44.53 162 ILE A C 1
ATOM 1252 O O . ILE A 1 162 ? 65.396 11.124 -25.418 1.00 44.53 162 ILE A O 1
ATOM 1256 N N . ALA A 1 163 ? 66.173 12.340 -27.137 1.00 43.12 163 ALA A N 1
ATOM 1257 C CA . ALA A 1 163 ? 64.962 12.219 -27.949 1.00 43.12 163 ALA A CA 1
ATOM 1258 C C . ALA A 1 163 ? 64.657 10.762 -28.338 1.00 43.12 163 ALA A C 1
ATOM 1260 O O . ALA A 1 163 ? 63.530 10.320 -28.142 1.00 43.12 163 ALA A O 1
ATOM 1261 N N . GLU A 1 164 ? 65.650 9.982 -28.783 1.00 48.25 164 GLU A N 1
ATOM 1262 C CA . GLU A 1 164 ? 65.457 8.560 -29.129 1.00 48.25 164 GLU A CA 1
ATOM 1263 C C . GLU A 1 164 ? 65.073 7.703 -27.907 1.00 48.25 164 GLU A C 1
ATOM 1265 O O . GLU A 1 164 ? 64.192 6.837 -27.983 1.00 48.25 164 GLU A O 1
ATOM 1270 N N . ARG A 1 165 ? 65.668 7.977 -26.735 1.00 46.69 165 ARG A N 1
ATOM 1271 C CA . ARG A 1 165 ? 65.283 7.311 -25.478 1.00 46.69 165 ARG A CA 1
ATOM 1272 C C . ARG A 1 165 ? 63.899 7.745 -24.988 1.00 46.69 165 ARG A C 1
ATOM 1274 O O . ARG A 1 165 ? 63.147 6.894 -24.519 1.00 46.69 165 ARG A O 1
ATOM 1281 N N . LEU A 1 166 ? 63.528 9.018 -25.133 1.00 41.69 166 LEU A N 1
ATOM 1282 C CA . LEU A 1 166 ? 62.190 9.522 -24.802 1.00 41.69 166 LEU A CA 1
ATOM 1283 C C . LEU A 1 166 ? 61.117 8.961 -25.737 1.00 41.69 166 LEU A C 1
ATOM 1285 O O . LEU A 1 166 ? 60.023 8.649 -25.275 1.00 41.69 166 LEU A O 1
ATOM 1289 N N . GLU A 1 167 ? 61.416 8.779 -27.022 1.00 50.09 167 GLU A N 1
ATOM 1290 C CA . GLU A 1 167 ? 60.481 8.190 -27.980 1.00 50.09 167 GLU A CA 1
ATOM 1291 C C . GLU A 1 167 ? 60.251 6.701 -27.685 1.00 50.09 167 GLU A C 1
ATOM 1293 O O . GLU A 1 167 ? 59.117 6.221 -27.712 1.00 50.09 167 GLU A O 1
ATOM 1298 N N . THR A 1 168 ? 61.309 5.987 -27.288 1.00 51.25 168 THR A N 1
ATOM 1299 C CA . THR A 1 168 ? 61.219 4.594 -26.828 1.00 51.25 168 THR A CA 1
ATOM 1300 C C . THR A 1 168 ? 60.404 4.490 -25.535 1.00 51.25 168 THR A C 1
ATOM 1302 O O . THR A 1 168 ? 59.480 3.684 -25.457 1.00 51.25 168 THR A O 1
ATOM 1305 N N . VAL A 1 169 ? 60.665 5.352 -24.544 1.00 49.56 169 VAL A N 1
ATOM 1306 C CA . VAL A 1 169 ? 59.890 5.414 -23.289 1.00 49.56 169 VAL A CA 1
ATOM 1307 C C . VAL A 1 169 ? 58.428 5.794 -23.551 1.00 49.56 169 VAL A C 1
ATOM 1309 O O . VAL A 1 169 ? 57.532 5.171 -22.987 1.00 49.56 169 VAL A O 1
ATOM 1312 N N . SER A 1 170 ? 58.165 6.742 -24.454 1.00 47.44 170 SER A N 1
ATOM 1313 C CA . SER A 1 170 ? 56.818 7.163 -24.863 1.00 47.44 170 SER A CA 1
ATOM 1314 C C . SER A 1 170 ? 56.048 6.037 -25.559 1.00 47.44 170 SER A C 1
ATOM 1316 O O . SER A 1 170 ? 54.881 5.793 -25.244 1.00 47.44 170 SER A O 1
ATOM 1318 N N . ARG A 1 171 ? 56.700 5.265 -26.439 1.00 55.78 171 ARG A N 1
ATOM 1319 C CA . ARG A 1 171 ? 56.090 4.085 -27.077 1.00 55.78 171 ARG A CA 1
ATOM 1320 C C . ARG A 1 171 ? 55.733 3.017 -26.049 1.00 55.78 171 ARG A C 1
ATOM 1322 O O . ARG A 1 171 ? 54.602 2.524 -26.084 1.00 55.78 171 ARG A O 1
ATOM 1329 N N . THR A 1 172 ? 56.626 2.725 -25.105 1.00 52.16 172 THR A N 1
ATOM 1330 C CA . THR A 1 172 ? 56.365 1.779 -24.008 1.00 52.16 172 THR A CA 1
ATOM 1331 C C . THR A 1 172 ? 55.228 2.271 -23.111 1.00 52.16 172 THR A C 1
ATOM 1333 O O . THR A 1 172 ? 54.328 1.497 -22.792 1.00 52.16 172 THR A O 1
ATOM 1336 N N . TYR A 1 173 ? 55.184 3.569 -22.794 1.00 46.28 173 TYR A N 1
ATOM 1337 C CA . TYR A 1 173 ? 54.105 4.185 -22.016 1.00 46.28 173 TYR A CA 1
ATOM 1338 C C . TYR A 1 173 ? 52.760 4.150 -22.759 1.00 46.28 173 TYR A C 1
ATOM 1340 O O . TYR A 1 173 ? 51.741 3.828 -22.158 1.00 46.28 173 TYR A O 1
ATOM 1348 N N . SER A 1 174 ? 52.746 4.381 -24.079 1.00 51.97 174 SER A N 1
ATOM 1349 C CA . SER A 1 174 ? 51.542 4.270 -24.924 1.00 51.97 174 SER A CA 1
ATOM 1350 C C . SER A 1 174 ? 51.015 2.834 -25.029 1.00 51.97 174 SER A C 1
ATOM 1352 O O . SER A 1 174 ? 49.828 2.600 -25.263 1.00 51.97 174 SER A O 1
ATOM 1354 N N . MET A 1 175 ? 51.907 1.847 -24.928 1.00 56.47 175 MET A N 1
ATOM 1355 C CA . MET A 1 175 ? 51.548 0.434 -24.952 1.00 56.47 175 MET A CA 1
ATOM 1356 C C . MET A 1 175 ? 50.987 0.019 -23.589 1.00 56.47 175 MET A C 1
ATOM 1358 O O . MET A 1 175 ? 49.931 -0.613 -23.533 1.00 56.47 175 MET A O 1
ATOM 1362 N N . LEU A 1 176 ? 51.629 0.461 -22.501 1.00 46.34 176 LEU A N 1
ATOM 1363 C CA . LEU A 1 176 ? 51.148 0.259 -21.136 1.00 46.34 176 LEU A CA 1
ATOM 1364 C C . LEU A 1 176 ? 49.803 0.958 -20.899 1.00 46.34 176 LEU A C 1
ATOM 1366 O O . LEU A 1 176 ? 48.915 0.355 -20.308 1.00 46.34 176 LEU A O 1
ATOM 1370 N N . SER A 1 177 ? 49.606 2.182 -21.398 1.00 49.62 177 SER A N 1
ATOM 1371 C CA . SER A 1 177 ? 48.340 2.913 -21.250 1.00 49.62 177 SER A CA 1
ATOM 1372 C C . SER A 1 177 ? 47.200 2.223 -21.996 1.00 49.62 177 SER A C 1
ATOM 1374 O O . SER A 1 177 ? 46.134 2.014 -21.425 1.00 49.62 177 SER A O 1
ATOM 1376 N N . ARG A 1 178 ? 47.443 1.741 -23.224 1.00 63.25 178 ARG A N 1
ATOM 1377 C CA . ARG A 1 178 ? 46.471 0.928 -23.975 1.00 63.25 178 ARG A CA 1
ATOM 1378 C C . ARG A 1 178 ? 46.143 -0.388 -23.272 1.00 63.25 178 ARG A C 1
ATOM 1380 O O . ARG A 1 178 ? 44.986 -0.817 -23.299 1.00 63.25 178 ARG A O 1
ATOM 1387 N N . PHE A 1 179 ? 47.132 -1.019 -22.637 1.00 55.19 179 PHE A N 1
ATOM 1388 C CA . PHE A 1 179 ? 46.925 -2.217 -21.825 1.00 55.19 179 PHE A CA 1
ATOM 1389 C C . PHE A 1 179 ? 46.084 -1.906 -20.582 1.00 55.19 179 PHE A C 1
ATOM 1391 O O . PHE A 1 179 ? 45.076 -2.572 -20.356 1.00 55.19 179 PHE A O 1
ATOM 1398 N N . VAL A 1 180 ? 46.417 -0.843 -19.843 1.00 49.28 180 VAL A N 1
ATOM 1399 C CA . VAL A 1 180 ? 45.664 -0.360 -18.676 1.00 49.28 180 VAL A CA 1
ATOM 1400 C C . VAL A 1 180 ? 44.235 0.027 -19.058 1.00 49.28 180 VAL A C 1
ATOM 1402 O O . VAL A 1 180 ? 43.311 -0.358 -18.352 1.00 49.28 180 VAL A O 1
ATOM 1405 N N . ASP A 1 181 ? 43.999 0.685 -20.193 1.00 58.53 181 ASP A N 1
ATOM 1406 C CA . ASP A 1 181 ? 42.653 1.039 -20.668 1.00 58.53 181 ASP A CA 1
ATOM 1407 C C . ASP A 1 181 ? 41.837 -0.180 -21.109 1.00 58.53 181 ASP A C 1
ATOM 1409 O O . ASP A 1 181 ? 40.614 -0.233 -20.926 1.00 58.53 181 ASP A O 1
ATOM 1413 N N . ARG A 1 182 ? 42.487 -1.193 -21.692 1.00 59.62 182 ARG A N 1
ATOM 1414 C CA . ARG A 1 182 ? 41.840 -2.477 -21.992 1.00 59.62 182 ARG A CA 1
ATOM 1415 C C . ARG A 1 182 ? 41.490 -3.208 -20.691 1.00 59.62 182 ARG A C 1
ATOM 1417 O O . ARG A 1 182 ? 40.349 -3.642 -20.544 1.00 59.62 182 ARG A O 1
ATOM 1424 N N . PHE A 1 183 ? 42.399 -3.232 -19.717 1.00 49.44 183 PHE A N 1
ATOM 1425 C CA . PHE A 1 183 ? 42.156 -3.788 -18.384 1.00 49.44 183 PHE A CA 1
ATOM 1426 C C . PHE A 1 183 ? 41.047 -3.031 -17.642 1.00 49.44 183 PHE A C 1
ATOM 1428 O O . PHE A 1 183 ? 40.179 -3.648 -17.038 1.00 49.44 183 PHE A O 1
ATOM 1435 N N . ARG A 1 184 ? 41.000 -1.699 -17.749 1.00 49.81 184 ARG A N 1
ATOM 1436 C CA . ARG A 1 184 ? 39.979 -0.835 -17.138 1.00 49.81 184 ARG A CA 1
ATOM 1437 C C . ARG A 1 184 ? 38.597 -1.064 -17.744 1.00 49.81 184 ARG A C 1
ATOM 1439 O O . ARG A 1 184 ? 37.612 -1.025 -17.012 1.00 49.81 184 ARG A O 1
ATOM 1446 N N . ARG A 1 185 ? 38.508 -1.331 -19.052 1.00 58.69 185 ARG A N 1
ATOM 1447 C CA . ARG A 1 185 ? 37.254 -1.709 -19.733 1.00 58.69 185 ARG A CA 1
ATOM 1448 C C . ARG A 1 185 ? 36.764 -3.092 -19.315 1.00 58.69 185 ARG A C 1
ATOM 1450 O O . ARG A 1 185 ? 35.581 -3.241 -19.012 1.00 58.69 185 ARG A O 1
ATOM 1457 N N . VAL A 1 186 ? 37.668 -4.068 -19.235 1.00 55.84 186 VAL A N 1
ATOM 1458 C CA . VAL A 1 186 ? 37.352 -5.417 -18.742 1.00 55.84 186 VAL A CA 1
ATOM 1459 C C . VAL A 1 186 ? 36.938 -5.359 -17.270 1.00 55.84 186 VAL A C 1
ATOM 1461 O O . VAL A 1 186 ? 35.880 -5.863 -16.922 1.00 55.84 186 VAL A O 1
ATOM 1464 N N . TYR A 1 187 ? 37.677 -4.638 -16.426 1.00 42.91 187 TYR A N 1
ATOM 1465 C CA . TYR A 1 187 ? 37.344 -4.429 -15.017 1.00 42.91 187 TYR A CA 1
ATOM 1466 C C . TYR A 1 187 ? 36.023 -3.676 -14.830 1.00 42.91 187 TYR A C 1
ATOM 1468 O O . TYR A 1 187 ? 35.229 -4.073 -13.988 1.00 42.91 187 TYR A O 1
ATOM 1476 N N . LYS A 1 188 ? 35.728 -2.631 -15.620 1.00 48.12 188 LYS A N 1
ATOM 1477 C CA . LYS A 1 188 ? 34.407 -1.973 -15.604 1.00 48.12 188 LYS A CA 1
ATOM 1478 C C . LYS A 1 188 ? 33.290 -2.939 -15.996 1.00 48.12 188 LYS A C 1
ATOM 1480 O O . LYS A 1 188 ? 32.250 -2.918 -15.351 1.00 48.12 188 LYS A O 1
ATOM 1485 N N . SER A 1 189 ? 33.509 -3.790 -16.998 1.00 46.59 189 SER A N 1
ATOM 1486 C CA . SER A 1 189 ? 32.513 -4.775 -17.443 1.00 46.59 189 SER A CA 1
ATOM 1487 C C . SER A 1 189 ? 32.292 -5.865 -16.393 1.00 46.59 189 SER A C 1
ATOM 1489 O O . SER A 1 189 ? 31.154 -6.143 -16.040 1.00 46.59 189 SER A O 1
ATOM 1491 N N . ILE A 1 190 ? 33.368 -6.403 -15.809 1.00 47.97 190 ILE A N 1
ATOM 1492 C CA . ILE A 1 190 ? 33.316 -7.381 -14.713 1.00 47.97 190 ILE A CA 1
ATOM 1493 C C . ILE A 1 190 ? 32.686 -6.758 -13.466 1.00 47.97 190 ILE A C 1
ATOM 1495 O O . ILE A 1 190 ? 31.824 -7.372 -12.856 1.00 47.97 190 ILE A O 1
ATOM 1499 N N . LYS A 1 191 ? 33.049 -5.523 -13.102 1.00 39.09 191 LYS A N 1
ATOM 1500 C CA . LYS A 1 191 ? 32.448 -4.800 -11.974 1.00 39.09 191 LYS A CA 1
ATOM 1501 C C . LYS A 1 191 ? 30.969 -4.515 -12.222 1.00 39.09 191 LYS A C 1
ATOM 1503 O O . LYS A 1 191 ? 30.185 -4.665 -11.300 1.00 39.09 191 LYS A O 1
ATOM 1508 N N . SER A 1 192 ? 30.574 -4.163 -13.446 1.00 40.78 192 SER A N 1
ATOM 1509 C CA . SER A 1 192 ? 29.164 -4.010 -13.827 1.00 40.78 192 SER A CA 1
ATOM 1510 C C . SER A 1 192 ? 28.408 -5.332 -13.706 1.00 40.78 192 SER A C 1
ATOM 1512 O O . SER A 1 192 ? 27.306 -5.353 -13.164 1.00 40.78 192 SER A O 1
ATOM 1514 N N . LEU A 1 193 ? 29.010 -6.443 -14.145 1.00 42.47 193 LEU A N 1
ATOM 1515 C CA . LEU A 1 193 ? 28.428 -7.778 -14.014 1.00 42.47 193 LEU A CA 1
ATOM 1516 C C . LEU A 1 193 ? 28.314 -8.205 -12.548 1.00 42.47 193 LEU A C 1
ATOM 1518 O O . LEU A 1 193 ? 27.268 -8.688 -12.146 1.00 42.47 193 LEU A O 1
ATOM 1522 N N . LEU A 1 194 ? 29.357 -7.990 -11.741 1.00 37.09 194 LEU A N 1
ATOM 1523 C CA . LEU A 1 194 ? 29.383 -8.316 -10.314 1.00 37.09 194 LEU A CA 1
ATOM 1524 C C . LEU A 1 194 ? 28.407 -7.451 -9.521 1.00 37.09 194 LEU A C 1
ATOM 1526 O O . LEU A 1 194 ? 27.718 -7.972 -8.659 1.00 37.09 194 LEU A O 1
ATOM 1530 N N .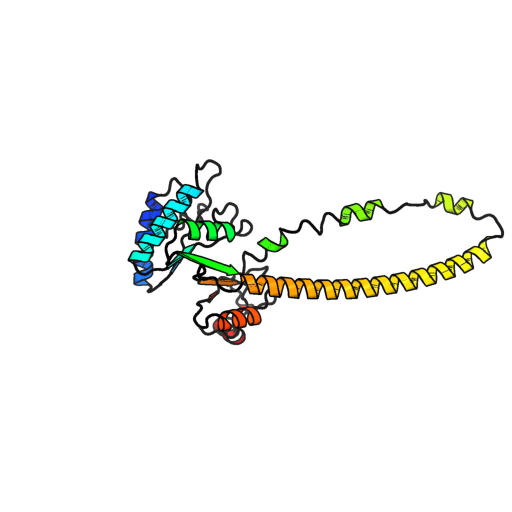 VAL A 1 195 ? 28.290 -6.160 -9.838 1.00 40.25 195 VAL A N 1
ATOM 1531 C CA . VAL A 1 195 ? 27.267 -5.281 -9.260 1.00 40.25 195 VAL A CA 1
ATOM 1532 C C . VAL A 1 195 ? 25.875 -5.754 -9.675 1.00 40.25 195 VAL A C 1
ATOM 1534 O O . VAL A 1 195 ? 25.009 -5.844 -8.819 1.00 40.25 195 VAL A O 1
ATOM 1537 N N . SER A 1 196 ? 25.665 -6.158 -10.929 1.00 37.16 196 SER A N 1
ATOM 1538 C CA . SER A 1 196 ? 24.376 -6.703 -11.390 1.00 37.16 196 SER A CA 1
ATOM 1539 C C . SER A 1 196 ? 24.039 -8.047 -10.732 1.00 37.16 196 SER A C 1
ATOM 1541 O O . SER A 1 196 ? 22.906 -8.260 -10.317 1.00 37.16 196 SER A O 1
ATOM 1543 N N . LEU A 1 197 ? 25.024 -8.933 -10.556 1.00 34.97 197 LEU A N 1
ATOM 1544 C CA . LEU A 1 197 ? 24.897 -10.216 -9.856 1.00 34.97 197 LEU A CA 1
ATOM 1545 C C . LEU A 1 197 ? 24.672 -10.028 -8.356 1.00 34.97 197 LEU A C 1
ATOM 1547 O O . LEU A 1 197 ? 23.856 -10.732 -7.775 1.00 34.97 197 LEU A O 1
ATOM 1551 N N . GLN A 1 198 ? 25.361 -9.080 -7.724 1.00 31.44 198 GLN A N 1
ATOM 1552 C CA . GLN A 1 198 ? 25.259 -8.811 -6.293 1.00 31.44 198 GLN A CA 1
ATOM 1553 C C . GLN A 1 198 ? 23.979 -8.042 -5.961 1.00 31.44 198 GLN A C 1
ATOM 1555 O O . GLN A 1 198 ? 23.316 -8.386 -4.988 1.00 31.44 198 GLN A O 1
ATOM 1560 N N . ILE A 1 199 ? 23.561 -7.091 -6.803 1.00 40.00 199 ILE A N 1
ATOM 1561 C CA . ILE A 1 199 ? 22.217 -6.500 -6.762 1.00 40.00 199 ILE A CA 1
ATOM 1562 C C . ILE A 1 199 ? 21.179 -7.590 -7.015 1.00 40.00 199 ILE A C 1
ATOM 1564 O O . ILE A 1 199 ? 20.206 -7.646 -6.275 1.00 40.00 199 ILE A O 1
ATOM 1568 N N . GLY A 1 200 ? 21.394 -8.487 -7.979 1.00 36.03 200 GLY A N 1
ATOM 1569 C CA . GLY A 1 200 ? 20.516 -9.620 -8.267 1.00 36.03 200 GLY A CA 1
ATOM 1570 C C . GLY A 1 200 ? 20.332 -10.533 -7.054 1.00 36.03 200 GLY A C 1
ATOM 1571 O O . GLY A 1 200 ? 19.222 -10.665 -6.557 1.00 36.03 200 GLY A O 1
ATOM 1572 N N . LEU A 1 201 ? 21.410 -11.094 -6.506 1.00 32.81 201 LEU A N 1
ATOM 1573 C CA . LEU A 1 201 ? 21.398 -11.981 -5.335 1.00 32.81 201 LEU A CA 1
ATOM 1574 C C . LEU A 1 201 ? 20.888 -11.288 -4.063 1.00 32.81 201 LEU A C 1
ATOM 1576 O O . LEU A 1 201 ? 20.071 -11.854 -3.337 1.00 32.81 201 LEU A O 1
ATOM 1580 N N . TRP A 1 202 ? 21.317 -10.054 -3.790 1.00 32.84 202 TRP A N 1
ATOM 1581 C CA . TRP A 1 202 ? 20.879 -9.311 -2.604 1.00 32.84 202 TRP A CA 1
ATOM 1582 C C . TRP A 1 202 ? 19.414 -8.876 -2.714 1.00 32.84 202 TRP A C 1
ATOM 1584 O O . TRP A 1 202 ? 18.656 -8.973 -1.744 1.00 32.84 202 TRP A O 1
ATOM 1594 N N . SER A 1 203 ? 18.981 -8.494 -3.919 1.00 39.03 203 SER A N 1
ATOM 1595 C CA . SER A 1 203 ? 17.571 -8.253 -4.213 1.00 39.03 203 SER A CA 1
ATOM 1596 C C . SER A 1 203 ? 16.773 -9.533 -4.061 1.00 39.03 203 SER A C 1
ATOM 1598 O O . SER A 1 203 ? 15.726 -9.442 -3.445 1.00 39.03 203 SER A O 1
ATOM 1600 N N . VAL A 1 204 ? 17.261 -10.693 -4.533 1.00 41.72 204 VAL A N 1
ATOM 1601 C CA . VAL A 1 204 ? 16.623 -12.031 -4.456 1.00 41.72 204 VAL A CA 1
ATOM 1602 C C . VAL A 1 204 ? 16.405 -12.488 -3.004 1.00 41.72 204 VAL A C 1
ATOM 1604 O O . VAL A 1 204 ? 15.338 -13.004 -2.669 1.00 41.72 204 VAL A O 1
ATOM 1607 N N . TYR A 1 205 ? 17.358 -12.233 -2.105 1.00 41.59 205 TYR A N 1
ATOM 1608 C CA . TYR A 1 205 ? 17.192 -12.545 -0.679 1.00 41.59 205 TYR A CA 1
ATOM 1609 C C . TYR A 1 205 ? 16.185 -11.624 0.028 1.00 41.59 205 TYR A C 1
ATOM 1611 O O . TYR A 1 205 ? 15.407 -12.102 0.854 1.00 41.59 205 TYR A O 1
ATOM 1619 N N . LYS A 1 206 ? 16.138 -10.327 -0.316 1.00 45.84 206 LYS A N 1
ATOM 1620 C CA . LYS A 1 206 ? 15.085 -9.399 0.158 1.00 45.84 206 LYS A CA 1
ATOM 1621 C C . LYS A 1 206 ? 13.753 -9.534 -0.596 1.00 45.84 206 LYS A C 1
ATOM 1623 O O . LYS A 1 206 ? 12.744 -8.984 -0.163 1.00 45.84 206 LYS A O 1
ATOM 1628 N N . LEU A 1 207 ? 13.772 -10.218 -1.735 1.00 44.84 207 LEU A N 1
ATOM 1629 C CA . LEU A 1 207 ? 12.661 -10.449 -2.658 1.00 44.84 207 LEU A CA 1
ATOM 1630 C C . LEU A 1 207 ? 11.728 -11.533 -2.174 1.00 44.84 207 LEU A C 1
ATOM 1632 O O . LEU A 1 207 ? 10.564 -11.491 -2.558 1.00 44.84 207 LEU A O 1
ATOM 1636 N N . LYS A 1 208 ? 12.242 -12.496 -1.394 1.00 49.66 208 LYS A N 1
ATOM 1637 C CA . LYS A 1 208 ? 11.411 -13.535 -0.797 1.00 49.66 208 LYS A CA 1
ATOM 1638 C C . LYS A 1 208 ? 10.310 -12.830 -0.017 1.00 49.66 208 LYS A C 1
ATOM 1640 O O . LYS A 1 208 ? 10.625 -12.169 0.979 1.00 49.66 208 LYS A O 1
ATOM 1645 N N . PRO A 1 209 ? 9.049 -12.926 -0.469 1.00 53.59 209 PRO A N 1
ATOM 1646 C CA . PRO A 1 209 ? 7.942 -12.349 0.260 1.00 53.59 209 PRO A CA 1
ATOM 1647 C C . PRO A 1 209 ? 7.989 -12.938 1.662 1.00 53.59 209 PRO A C 1
ATOM 1649 O O . PRO A 1 209 ? 7.909 -14.151 1.854 1.00 53.59 209 PRO A O 1
ATOM 1652 N N . THR A 1 210 ? 8.254 -12.088 2.646 1.00 62.53 210 THR A N 1
ATOM 1653 C CA . THR A 1 210 ? 8.287 -12.555 4.029 1.00 62.53 210 THR A CA 1
ATOM 1654 C C . THR A 1 210 ? 6.857 -12.876 4.452 1.00 62.53 210 THR A C 1
ATOM 1656 O O . THR A 1 210 ? 5.907 -12.370 3.857 1.00 62.53 210 THR A O 1
ATOM 1659 N N . SER A 1 211 ? 6.671 -13.619 5.544 1.00 70.38 211 SER A N 1
ATOM 1660 C CA . SER A 1 211 ? 5.348 -13.796 6.172 1.00 70.38 211 SER A CA 1
ATOM 1661 C C . SER A 1 211 ? 4.641 -12.473 6.529 1.00 70.38 211 SER A C 1
ATOM 1663 O O . SER A 1 211 ? 3.474 -12.475 6.925 1.00 70.38 211 SER A O 1
ATOM 1665 N N . ARG A 1 212 ? 5.338 -11.335 6.404 1.00 82.88 212 ARG A N 1
ATOM 1666 C CA . ARG A 1 212 ? 4.835 -9.977 6.611 1.00 82.88 212 ARG A CA 1
ATOM 1667 C C . ARG A 1 212 ? 4.292 -9.315 5.342 1.00 82.88 212 ARG A C 1
ATOM 1669 O O . ARG A 1 212 ? 3.658 -8.278 5.469 1.00 82.88 212 ARG A O 1
ATOM 1676 N N . SER A 1 213 ? 4.526 -9.850 4.145 1.00 84.88 213 SER A N 1
ATOM 1677 C CA . SER A 1 213 ? 4.038 -9.267 2.885 1.00 84.88 213 SER A CA 1
ATOM 1678 C C . SER A 1 213 ? 2.671 -9.848 2.520 1.00 84.88 213 SER A C 1
ATOM 1680 O O . SER A 1 213 ? 2.459 -11.046 2.675 1.00 84.88 213 SER A O 1
ATOM 1682 N N . GLY A 1 214 ? 1.742 -9.002 2.070 1.00 85.69 214 GLY A N 1
ATOM 1683 C CA . GLY A 1 214 ? 0.349 -9.403 1.801 1.00 85.69 214 GLY A CA 1
ATOM 1684 C C . GLY A 1 214 ? -0.151 -9.082 0.394 1.00 85.69 214 GLY A C 1
ATOM 1685 O O . GLY A 1 214 ? -1.145 -9.644 -0.056 1.00 85.69 214 GLY A O 1
ATOM 1686 N N . TYR A 1 215 ? 0.548 -8.200 -0.317 1.00 87.06 215 TYR A N 1
ATOM 1687 C CA . TYR A 1 215 ? 0.225 -7.807 -1.684 1.00 87.06 215 TYR A CA 1
ATOM 1688 C C . TYR A 1 215 ? 1.488 -7.310 -2.379 1.00 87.06 215 TYR A C 1
ATOM 1690 O O . TYR A 1 215 ? 2.349 -6.728 -1.716 1.00 87.06 215 TYR A O 1
ATOM 1698 N N . ILE A 1 216 ? 1.613 -7.539 -3.686 1.00 86.00 216 ILE A N 1
ATOM 1699 C CA . ILE A 1 216 ? 2.765 -7.092 -4.474 1.00 86.00 216 ILE A CA 1
ATOM 1700 C C . ILE A 1 216 ? 2.274 -6.134 -5.548 1.00 86.00 216 ILE A C 1
ATOM 1702 O O . ILE A 1 216 ? 1.309 -6.440 -6.237 1.00 86.00 216 ILE A O 1
ATOM 1706 N N . GLN A 1 217 ? 2.958 -5.007 -5.721 1.00 86.38 217 GLN A N 1
ATOM 1707 C CA . GLN A 1 217 ? 2.761 -4.122 -6.863 1.00 86.38 217 GLN A CA 1
ATOM 1708 C C . GLN A 1 217 ? 4.060 -3.904 -7.628 1.00 86.38 217 GLN A C 1
ATOM 1710 O O . GLN A 1 217 ? 5.154 -3.864 -7.048 1.00 86.38 217 GLN A O 1
ATOM 1715 N N . VAL A 1 218 ? 3.932 -3.757 -8.941 1.00 85.75 218 VAL A N 1
ATOM 1716 C CA . VAL A 1 218 ? 5.063 -3.652 -9.863 1.00 85.75 218 VAL A CA 1
ATOM 1717 C C . VAL A 1 218 ? 4.833 -2.583 -10.925 1.00 85.75 218 VAL A C 1
ATOM 1719 O O . VAL A 1 218 ? 3.708 -2.374 -11.378 1.00 85.75 218 VAL A O 1
ATOM 1722 N N . ALA A 1 219 ? 5.927 -1.931 -11.314 1.00 85.94 219 ALA A N 1
ATOM 1723 C CA . ALA A 1 219 ? 6.024 -1.017 -12.444 1.00 85.94 219 ALA A CA 1
ATOM 1724 C C . ALA A 1 219 ? 7.499 -0.867 -12.835 1.00 85.94 219 ALA A C 1
ATOM 1726 O O . ALA A 1 219 ? 8.363 -0.820 -11.958 1.00 85.94 219 ALA A O 1
ATOM 1727 N N . GLN A 1 220 ? 7.783 -0.752 -14.130 1.00 85.50 220 GLN A N 1
ATOM 1728 C CA . GLN A 1 220 ? 9.145 -0.654 -14.643 1.00 85.50 220 GLN A CA 1
ATOM 1729 C C . GLN A 1 220 ? 9.874 0.593 -14.145 1.00 85.50 220 GLN A C 1
ATOM 1731 O O . GLN A 1 220 ? 9.301 1.671 -14.001 1.00 85.50 220 GLN A O 1
ATOM 1736 N N . VAL A 1 221 ? 11.166 0.437 -13.879 1.00 79.56 221 VAL A N 1
ATOM 1737 C CA . VAL A 1 221 ? 12.061 1.497 -13.413 1.00 79.56 221 VAL A CA 1
ATOM 1738 C C . VAL A 1 221 ? 12.907 1.986 -14.592 1.00 79.56 221 VAL A C 1
ATOM 1740 O O . VAL A 1 221 ? 13.379 1.156 -15.374 1.00 79.56 221 VAL A O 1
ATOM 1743 N N . PRO A 1 222 ? 13.125 3.310 -14.727 1.00 78.38 222 PRO A N 1
ATOM 1744 C CA . PRO A 1 222 ? 12.770 4.377 -13.774 1.00 78.38 222 PRO A CA 1
ATOM 1745 C C . PRO A 1 222 ? 11.401 5.039 -13.994 1.00 78.38 222 PRO A C 1
ATOM 1747 O O . PRO A 1 222 ? 10.883 5.680 -13.083 1.00 78.38 222 PRO A O 1
ATOM 1750 N N . SER A 1 223 ? 10.801 4.891 -15.174 1.00 80.94 223 SER A N 1
ATOM 1751 C CA . SER A 1 223 ? 9.677 5.737 -15.618 1.00 80.94 223 SER A CA 1
ATOM 1752 C C . SER A 1 223 ? 8.296 5.330 -15.098 1.00 80.94 223 SER A C 1
ATOM 1754 O O . SER A 1 223 ? 7.310 6.007 -15.385 1.00 80.94 223 SER A O 1
ATOM 1756 N N . ARG A 1 224 ? 8.212 4.243 -14.324 1.00 84.06 224 ARG A N 1
ATOM 1757 C CA . ARG A 1 224 ? 6.961 3.646 -13.838 1.00 84.06 224 ARG A CA 1
ATOM 1758 C C . ARG A 1 224 ? 6.074 3.120 -14.964 1.00 84.06 224 ARG A C 1
ATOM 1760 O O . ARG A 1 224 ? 4.859 3.190 -14.850 1.00 84.06 224 ARG A O 1
ATOM 1767 N N . ASN A 1 225 ? 6.664 2.617 -16.041 1.00 89.19 225 ASN A N 1
ATOM 1768 C CA . ASN A 1 225 ? 5.923 2.084 -17.187 1.00 89.19 225 ASN A CA 1
ATOM 1769 C C . ASN A 1 225 ? 5.548 0.608 -16.973 1.00 89.19 225 ASN A C 1
ATOM 1771 O O . ASN A 1 225 ? 5.799 0.026 -15.914 1.00 89.19 225 ASN A O 1
ATOM 1775 N N . GLU A 1 226 ? 4.933 -0.004 -17.977 1.00 91.25 226 GLU A N 1
ATOM 1776 C CA . GLU A 1 226 ? 4.575 -1.417 -18.010 1.00 91.25 226 GLU A CA 1
ATOM 1777 C C . GLU A 1 226 ? 5.811 -2.301 -17.738 1.00 91.25 226 GLU A C 1
ATOM 1779 O O . GLU A 1 226 ? 6.868 -2.063 -18.330 1.00 91.25 226 GLU A O 1
ATOM 1784 N N . PRO A 1 227 ? 5.695 -3.367 -16.923 1.00 89.69 227 PRO A N 1
ATOM 1785 C CA . PRO A 1 227 ? 6.771 -4.330 -16.659 1.00 89.69 227 PRO A CA 1
ATOM 1786 C C . PRO A 1 227 ? 7.433 -4.960 -17.894 1.00 89.69 227 PRO A C 1
ATOM 1788 O O . PRO A 1 227 ? 8.576 -5.399 -17.803 1.00 89.69 227 PRO A O 1
ATOM 1791 N N . ILE A 1 228 ? 6.728 -5.019 -19.030 1.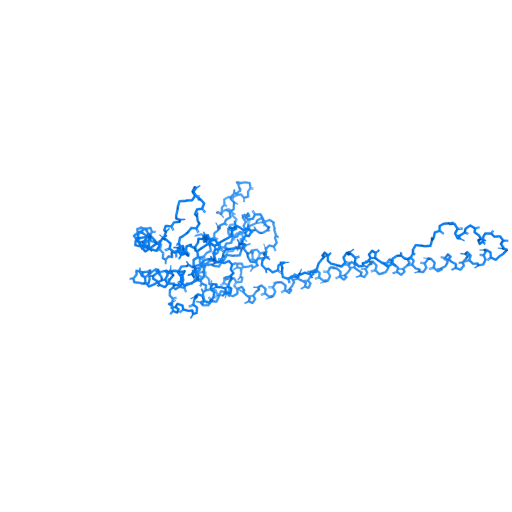00 89.69 228 ILE A N 1
ATOM 1792 C CA . ILE A 1 228 ? 7.256 -5.559 -20.293 1.00 89.69 228 ILE A CA 1
ATOM 1793 C C . ILE A 1 228 ? 8.258 -4.615 -20.975 1.00 89.69 228 ILE A C 1
ATOM 1795 O O . ILE A 1 228 ? 9.065 -5.043 -21.798 1.00 89.69 228 ILE A O 1
ATOM 1799 N N . THR A 1 229 ? 8.214 -3.322 -20.650 1.00 89.44 229 THR A N 1
ATOM 1800 C CA . THR A 1 229 ? 9.081 -2.323 -21.280 1.00 89.44 229 THR A CA 1
ATOM 1801 C C . THR A 1 229 ? 10.532 -2.486 -20.845 1.00 89.44 229 THR A C 1
ATOM 1803 O O . THR A 1 229 ? 10.831 -2.987 -19.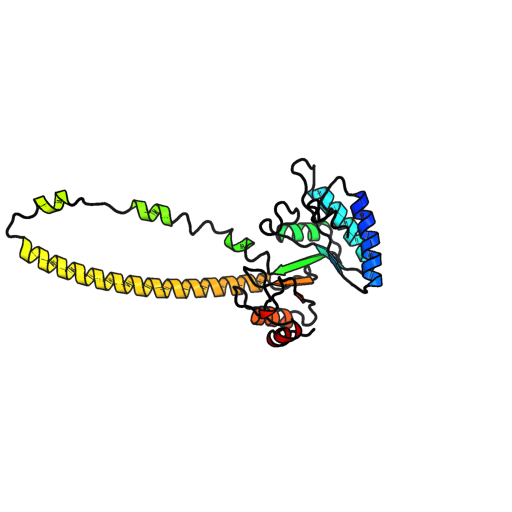756 1.00 89.44 229 THR A O 1
ATOM 1806 N N . SER A 1 230 ? 11.445 -2.022 -21.701 1.00 87.62 230 SER A N 1
ATOM 1807 C CA . SER A 1 230 ? 12.861 -1.908 -21.354 1.00 87.62 230 SER A CA 1
ATOM 1808 C C . SER A 1 230 ? 13.042 -1.042 -20.104 1.00 87.62 230 SER A C 1
ATOM 1810 O O . SER A 1 230 ? 12.425 0.015 -19.967 1.00 87.62 230 SER A O 1
ATOM 1812 N N . GLY A 1 231 ? 13.909 -1.486 -19.201 1.00 84.31 231 GLY A N 1
ATOM 1813 C CA . GLY A 1 231 ? 14.213 -0.794 -17.959 1.00 84.31 231 GLY A CA 1
ATOM 1814 C C . GLY A 1 231 ? 15.229 -1.564 -17.130 1.00 84.31 231 GLY A C 1
ATOM 1815 O O . GLY A 1 231 ? 15.894 -2.478 -17.617 1.00 84.31 231 GLY A O 1
ATOM 1816 N N . GLU A 1 232 ? 15.362 -1.177 -15.869 1.00 84.19 232 GLU A N 1
ATOM 1817 C CA . GLU A 1 232 ? 16.377 -1.751 -14.978 1.00 84.19 232 GLU A CA 1
ATOM 1818 C C . GLU A 1 232 ? 15.985 -3.123 -14.408 1.00 84.19 232 GLU A C 1
ATOM 1820 O O . GLU A 1 232 ? 16.848 -3.858 -13.925 1.00 84.19 232 GLU A O 1
ATOM 1825 N N . ILE A 1 233 ? 14.693 -3.472 -14.425 1.00 80.06 233 ILE A N 1
ATOM 1826 C CA . ILE A 1 233 ? 14.180 -4.686 -13.784 1.00 80.06 233 ILE A CA 1
ATOM 1827 C C . ILE A 1 233 ? 13.801 -5.728 -14.838 1.00 80.06 233 ILE A C 1
ATOM 1829 O O . ILE A 1 233 ? 12.911 -5.504 -15.659 1.00 80.06 233 ILE A O 1
ATOM 1833 N N . ASP A 1 234 ? 14.413 -6.910 -14.734 1.00 83.62 234 ASP A N 1
ATOM 1834 C CA . ASP A 1 234 ? 13.980 -8.117 -15.443 1.00 83.62 234 ASP A CA 1
ATOM 1835 C C . ASP A 1 234 ? 12.762 -8.734 -14.737 1.00 83.62 234 ASP A C 1
ATOM 1837 O O . ASP A 1 234 ? 12.878 -9.535 -13.801 1.00 83.62 234 ASP A O 1
ATOM 1841 N N . TYR A 1 235 ? 11.565 -8.332 -15.170 1.00 85.75 235 TYR A N 1
ATOM 1842 C CA . TYR A 1 235 ? 10.323 -8.830 -14.586 1.00 85.75 235 TYR A CA 1
ATOM 1843 C C . TYR A 1 235 ? 10.033 -10.290 -14.904 1.00 85.75 235 TYR A C 1
ATOM 1845 O O . TYR A 1 235 ? 9.403 -10.956 -14.084 1.00 85.75 235 TYR A O 1
ATOM 1853 N N . LYS A 1 236 ? 10.539 -10.819 -16.021 1.00 87.00 236 LYS A N 1
ATOM 1854 C CA . LYS A 1 236 ? 10.385 -12.239 -16.343 1.00 87.00 236 LYS A CA 1
ATOM 1855 C C . LYS A 1 236 ? 11.102 -13.095 -15.302 1.00 87.00 236 LYS A C 1
ATOM 1857 O O . LYS A 1 236 ? 10.519 -14.036 -14.763 1.00 87.00 236 LYS A O 1
ATOM 1862 N N . TYR A 1 237 ? 12.328 -12.715 -14.944 1.00 82.88 237 TYR A N 1
ATOM 1863 C CA . TYR A 1 237 ? 13.056 -13.350 -13.848 1.00 82.88 237 TYR A CA 1
ATOM 1864 C C . TYR A 1 237 ? 12.353 -13.162 -12.493 1.00 82.88 237 TYR A C 1
ATOM 1866 O O . TYR A 1 237 ? 12.173 -14.126 -11.744 1.00 82.88 237 TYR A O 1
ATOM 1874 N N . VAL A 1 238 ? 11.916 -11.936 -12.172 1.00 82.94 238 VAL A N 1
ATOM 1875 C CA . VAL A 1 238 ? 11.238 -11.638 -10.895 1.00 82.94 238 VAL A CA 1
ATOM 1876 C C . VAL A 1 238 ? 9.961 -12.459 -10.725 1.00 82.94 238 VAL A C 1
ATOM 1878 O O . VAL A 1 238 ? 9.737 -13.005 -9.644 1.00 82.94 238 VAL A O 1
ATOM 1881 N N . PHE A 1 239 ? 9.125 -12.562 -11.756 1.00 85.44 239 PHE A N 1
ATOM 1882 C CA . PHE A 1 239 ? 7.889 -13.335 -11.681 1.00 85.44 239 PHE A CA 1
ATOM 1883 C C . PHE A 1 239 ? 8.150 -14.836 -11.614 1.00 85.44 239 PHE A C 1
ATOM 1885 O O . PHE A 1 239 ? 7.504 -15.501 -10.807 1.00 85.44 239 PHE A O 1
ATOM 1892 N N . GLY A 1 240 ? 9.152 -15.355 -12.333 1.00 82.25 240 GLY A N 1
ATOM 1893 C CA . GLY A 1 240 ? 9.583 -16.748 -12.177 1.00 82.25 240 GLY A CA 1
ATOM 1894 C C . GLY A 1 240 ? 10.003 -17.067 -10.737 1.00 82.25 240 GLY A C 1
ATOM 1895 O O . GLY A 1 240 ? 9.605 -18.089 -10.171 1.00 82.25 240 GLY A O 1
ATOM 1896 N N . LEU A 1 241 ? 10.729 -16.150 -10.087 1.00 79.88 241 LEU A N 1
ATOM 1897 C CA . LEU A 1 241 ? 11.076 -16.296 -8.674 1.00 79.88 241 LEU A CA 1
ATOM 1898 C C . LEU A 1 241 ? 9.832 -16.267 -7.776 1.00 79.88 241 LEU A C 1
ATOM 1900 O O . LEU A 1 241 ? 9.685 -17.140 -6.921 1.00 79.88 241 LEU A O 1
ATOM 1904 N N . LEU A 1 242 ? 8.933 -15.296 -7.958 1.00 79.12 242 LEU A N 1
ATOM 1905 C CA . LEU A 1 242 ? 7.711 -15.202 -7.152 1.00 79.12 242 LEU A CA 1
ATOM 1906 C C . LEU A 1 242 ? 6.859 -16.468 -7.282 1.00 79.12 242 LEU A C 1
ATOM 1908 O O . LEU A 1 242 ? 6.473 -17.035 -6.257 1.00 79.12 242 LEU A O 1
ATOM 1912 N N . GLN A 1 243 ? 6.670 -16.960 -8.507 1.00 81.81 243 GLN A N 1
ATOM 1913 C CA . GLN A 1 243 ? 5.928 -18.184 -8.798 1.00 81.81 243 GLN A CA 1
ATOM 1914 C C . GLN A 1 243 ? 6.523 -19.402 -8.080 1.00 81.81 243 GLN A C 1
ATOM 1916 O O . GLN A 1 243 ? 5.780 -20.168 -7.471 1.00 81.81 243 GLN A O 1
ATOM 1921 N N . SER A 1 244 ? 7.856 -19.545 -8.068 1.00 77.94 244 SER A N 1
ATOM 1922 C CA . SER A 1 244 ? 8.524 -20.646 -7.353 1.00 77.94 244 SER A CA 1
ATOM 1923 C C . SER A 1 244 ? 8.381 -20.581 -5.826 1.00 77.94 244 SER A C 1
ATOM 1925 O O . SER A 1 244 ? 8.522 -21.600 -5.155 1.00 77.94 244 SER A O 1
ATOM 1927 N N . THR A 1 245 ? 8.100 -19.399 -5.260 1.00 74.56 245 THR A N 1
ATOM 1928 C CA . THR A 1 245 ? 7.912 -19.231 -3.806 1.00 74.56 245 THR A CA 1
ATOM 1929 C C . THR A 1 245 ? 6.462 -19.390 -3.363 1.00 74.56 245 THR A C 1
ATOM 1931 O O . THR A 1 245 ? 6.208 -19.946 -2.298 1.00 74.56 245 THR A O 1
ATOM 1934 N N . ASN A 1 246 ? 5.515 -18.885 -4.152 1.00 74.50 246 ASN A N 1
ATOM 1935 C CA . ASN A 1 246 ? 4.085 -19.062 -3.945 1.00 74.50 246 ASN A CA 1
ATOM 1936 C C . ASN A 1 246 ? 3.371 -18.776 -5.280 1.00 74.50 246 ASN A C 1
ATOM 1938 O O . ASN A 1 246 ? 3.330 -17.623 -5.713 1.00 74.50 246 ASN A O 1
ATOM 1942 N N . PRO A 1 247 ? 2.787 -19.792 -5.929 1.00 77.69 247 PRO A N 1
ATOM 1943 C CA . PRO A 1 247 ? 2.158 -19.623 -7.235 1.00 77.69 247 PRO A CA 1
ATOM 1944 C C . PRO A 1 247 ? 0.867 -18.788 -7.188 1.00 77.69 247 PRO A C 1
ATOM 1946 O O . PRO A 1 247 ? 0.415 -18.324 -8.226 1.00 77.69 247 PRO A O 1
ATOM 1949 N N . ASN A 1 248 ? 0.295 -18.556 -6.001 1.00 80.69 248 ASN A N 1
ATOM 1950 C CA . ASN A 1 248 ? -0.998 -17.890 -5.819 1.00 80.69 248 ASN A CA 1
ATOM 1951 C C . ASN A 1 248 ? -0.874 -16.396 -5.468 1.00 80.69 248 ASN A C 1
ATOM 1953 O O . ASN A 1 248 ? -1.804 -15.808 -4.914 1.00 80.69 248 ASN A O 1
ATOM 1957 N N . TRP A 1 249 ? 0.278 -15.767 -5.719 1.00 80.69 249 TRP A N 1
ATOM 1958 C CA . TRP A 1 249 ? 0.420 -14.324 -5.512 1.00 80.69 249 TRP A CA 1
ATOM 1959 C C . TRP A 1 249 ? -0.499 -13.534 -6.445 1.00 80.69 249 TRP A C 1
ATOM 1961 O O . TRP A 1 249 ? -0.434 -13.674 -7.662 1.00 80.69 249 TRP A O 1
ATOM 1971 N N . THR A 1 250 ? -1.274 -12.609 -5.879 1.00 83.44 250 THR A N 1
ATOM 1972 C CA . THR A 1 250 ? -1.871 -11.517 -6.653 1.00 83.44 250 THR A CA 1
ATOM 1973 C C . THR A 1 250 ? -0.836 -10.409 -6.838 1.00 83.44 250 THR A C 1
ATOM 1975 O O . THR A 1 250 ? -0.284 -9.902 -5.854 1.00 83.44 250 THR A O 1
ATOM 1978 N N . ILE A 1 251 ? -0.583 -10.027 -8.091 1.00 85.25 251 ILE A N 1
ATOM 1979 C CA . ILE A 1 251 ? 0.356 -8.963 -8.460 1.00 85.25 251 ILE A CA 1
ATOM 1980 C C . ILE A 1 251 ? -0.434 -7.801 -9.064 1.00 85.25 251 ILE A C 1
ATOM 1982 O O . ILE A 1 251 ? -1.053 -7.933 -10.114 1.00 85.25 251 ILE A O 1
ATOM 1986 N N . GLY A 1 252 ? -0.396 -6.648 -8.402 1.00 86.62 252 GLY A N 1
ATOM 1987 C CA . GLY A 1 252 ? -0.960 -5.403 -8.902 1.00 86.62 252 GLY A CA 1
ATOM 1988 C C . GLY A 1 252 ? -0.036 -4.729 -9.914 1.00 86.62 252 GLY A C 1
ATOM 1989 O O . GLY A 1 252 ? 1.119 -4.420 -9.616 1.00 86.62 252 GLY A O 1
ATOM 1990 N N . LEU A 1 253 ? -0.560 -4.450 -11.101 1.00 87.31 253 LEU A N 1
ATOM 1991 C CA . LEU A 1 253 ? 0.123 -3.677 -12.135 1.00 87.31 253 LEU A CA 1
ATOM 1992 C C . LEU A 1 253 ? -0.174 -2.183 -11.920 1.00 87.31 253 LEU A C 1
ATOM 1994 O O . LEU A 1 253 ? -1.142 -1.657 -12.457 1.00 87.31 253 LEU A O 1
ATOM 1998 N N . GLU A 1 254 ? 0.620 -1.504 -11.086 1.00 85.31 254 GLU A N 1
ATOM 1999 C CA . GLU A 1 254 ? 0.429 -0.075 -10.769 1.00 85.31 254 GLU A CA 1
ATOM 2000 C C . GLU A 1 254 ? 1.465 0.795 -11.496 1.00 85.31 254 GLU A C 1
ATOM 2002 O O . GLU A 1 254 ? 2.385 1.366 -10.891 1.00 85.31 254 GLU A O 1
ATOM 2007 N N . HIS A 1 255 ? 1.303 0.875 -12.815 1.00 85.81 255 HIS A N 1
ATOM 2008 C CA . HIS A 1 255 ? 2.162 1.623 -13.726 1.00 85.81 255 HIS A CA 1
ATOM 2009 C C . HIS A 1 255 ? 1.395 2.719 -14.477 1.00 85.81 255 HIS A C 1
ATOM 2011 O O . HIS A 1 255 ? 0.166 2.735 -14.526 1.00 85.81 255 HIS A O 1
ATOM 2017 N N . ASN A 1 256 ? 2.144 3.634 -15.083 1.00 85.38 256 ASN A N 1
ATOM 2018 C CA . ASN A 1 256 ? 1.640 4.569 -16.073 1.00 85.38 256 ASN A CA 1
ATOM 2019 C C . ASN A 1 256 ? 1.322 3.785 -17.347 1.00 85.38 256 ASN A C 1
ATOM 2021 O O . ASN A 1 256 ? 2.201 3.104 -17.882 1.00 85.38 256 ASN A O 1
ATOM 2025 N N . PHE A 1 257 ? 0.072 3.856 -17.798 1.00 87.12 257 PHE A N 1
ATOM 2026 C CA . PHE A 1 257 ? -0.363 3.165 -19.005 1.00 87.12 257 PHE A CA 1
ATOM 2027 C C . PHE A 1 257 ? 0.035 3.944 -20.261 1.00 87.12 257 PHE A C 1
ATOM 2029 O O . PHE A 1 257 ? -0.247 5.139 -20.363 1.00 87.12 257 PHE A O 1
ATOM 2036 N N . HIS A 1 258 ? 0.642 3.252 -21.221 1.00 87.81 258 HIS A N 1
ATOM 2037 C CA . HIS A 1 258 ? 0.965 3.774 -22.542 1.00 87.81 258 HIS A CA 1
ATOM 2038 C C . HIS A 1 258 ? 0.393 2.847 -23.614 1.00 87.81 258 HIS A C 1
ATOM 2040 O O . HIS A 1 258 ? 0.820 1.704 -23.758 1.00 87.81 258 HIS A O 1
ATOM 2046 N N . GLU A 1 259 ? -0.528 3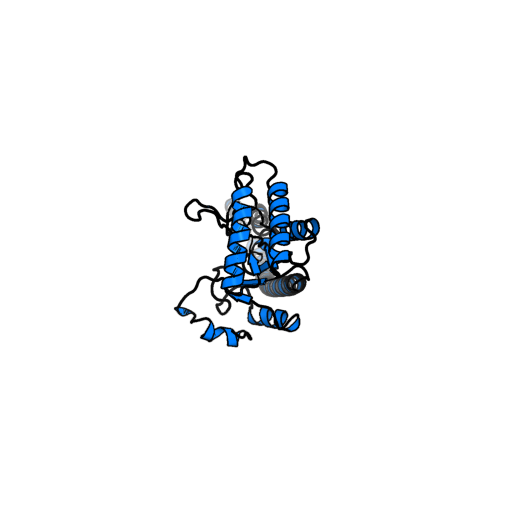.369 -24.426 1.00 87.19 259 GLU A N 1
ATOM 2047 C CA . GLU A 1 259 ? -1.208 2.601 -25.478 1.00 87.19 259 GLU A CA 1
ATOM 2048 C C . GLU A 1 259 ? -0.228 1.944 -26.469 1.00 87.19 259 GLU A C 1
ATOM 2050 O O . GLU A 1 259 ? -0.444 0.817 -26.905 1.00 87.19 259 GLU A O 1
ATOM 2055 N N . ALA A 1 260 ? 0.909 2.595 -26.742 1.00 88.25 260 ALA A N 1
ATOM 2056 C CA . ALA A 1 260 ? 1.968 2.080 -27.613 1.00 88.25 260 ALA A CA 1
ATOM 2057 C C . ALA A 1 260 ? 2.619 0.771 -27.123 1.00 88.25 260 ALA A C 1
ATOM 2059 O O . ALA A 1 260 ? 3.262 0.082 -27.913 1.00 88.25 260 ALA A O 1
ATOM 2060 N N . HIS A 1 261 ? 2.482 0.427 -25.840 1.00 86.62 261 HIS A N 1
ATOM 2061 C CA . HIS A 1 261 ? 3.024 -0.808 -25.264 1.00 86.62 261 HIS A CA 1
ATOM 2062 C C . HIS A 1 261 ? 2.000 -1.958 -25.242 1.00 86.62 261 HIS A C 1
ATOM 2064 O O . HIS A 1 261 ? 2.339 -3.067 -24.829 1.00 86.62 261 HIS A O 1
ATOM 2070 N N . GLY A 1 262 ? 0.769 -1.712 -25.705 1.00 86.44 262 GLY A N 1
ATOM 2071 C CA . GLY A 1 262 ? -0.315 -2.691 -25.718 1.00 86.44 262 GLY A CA 1
ATOM 2072 C C . GLY A 1 262 ? -1.036 -2.828 -24.375 1.00 86.44 262 GLY A C 1
ATOM 2073 O O . GLY A 1 262 ? -0.566 -2.399 -23.316 1.00 86.44 262 GLY A O 1
ATOM 2074 N N . ALA A 1 263 ? -2.218 -3.438 -24.412 1.00 86.81 263 ALA A N 1
ATOM 2075 C CA . ALA A 1 263 ? -2.998 -3.692 -23.210 1.00 86.81 263 ALA A CA 1
ATOM 2076 C C . ALA A 1 263 ? -2.351 -4.821 -22.382 1.00 86.81 263 ALA A C 1
ATOM 2078 O O . ALA A 1 263 ? -1.719 -5.707 -22.954 1.00 86.81 263 ALA A O 1
ATOM 2079 N N . PRO A 1 264 ? -2.558 -4.878 -21.050 1.00 85.00 264 PRO A N 1
ATOM 2080 C CA . PRO A 1 264 ? -2.000 -5.942 -20.210 1.00 85.00 264 PRO A CA 1
ATOM 2081 C C . PRO A 1 264 ? -2.242 -7.356 -20.745 1.00 85.00 264 PRO A C 1
ATOM 2083 O O . PRO A 1 264 ? -1.335 -8.181 -20.743 1.00 85.00 264 PRO A O 1
ATOM 2086 N N . ARG A 1 265 ? -3.432 -7.621 -21.299 1.00 86.62 265 ARG A N 1
ATOM 2087 C CA . ARG A 1 265 ? -3.788 -8.915 -21.905 1.00 86.62 265 ARG A CA 1
ATOM 2088 C C . ARG A 1 265 ? -2.825 -9.377 -23.012 1.00 86.62 265 ARG A C 1
ATOM 2090 O O . ARG A 1 265 ? -2.756 -10.578 -23.261 1.00 86.62 265 ARG A O 1
ATOM 2097 N N . ASP A 1 266 ? -2.130 -8.441 -23.658 1.00 87.50 266 ASP A N 1
ATOM 2098 C CA . ASP A 1 266 ? -1.274 -8.687 -24.816 1.00 87.50 266 ASP A CA 1
ATOM 2099 C C . ASP A 1 266 ? 0.131 -9.151 -24.391 1.00 87.50 266 ASP A C 1
ATOM 2101 O O . ASP A 1 266 ? 0.752 -9.914 -25.120 1.00 87.50 266 ASP A O 1
ATOM 2105 N N . TRP A 1 267 ? 0.618 -8.755 -23.204 1.00 89.50 267 TRP A N 1
ATOM 2106 C CA . TRP A 1 267 ? 2.001 -9.021 -22.769 1.00 89.50 267 TRP A CA 1
ATOM 2107 C C . TRP A 1 267 ? 2.142 -9.757 -21.428 1.00 89.50 267 TRP A C 1
ATOM 2109 O O . TRP A 1 267 ? 3.204 -10.307 -21.137 1.00 89.50 267 TRP A O 1
ATOM 2119 N N . VAL A 1 268 ? 1.108 -9.816 -20.579 1.00 89.81 268 VAL A N 1
ATOM 2120 C CA . VAL A 1 268 ? 1.211 -10.475 -19.254 1.00 89.81 268 VAL A CA 1
ATOM 2121 C C . VAL A 1 268 ? 1.560 -11.961 -19.353 1.00 89.81 268 VAL A C 1
ATOM 2123 O O . VAL A 1 268 ? 2.300 -12.477 -18.514 1.00 89.81 268 VAL A O 1
ATOM 2126 N N . ARG A 1 269 ? 1.087 -12.642 -20.405 1.00 89.31 269 ARG A N 1
ATOM 2127 C CA . ARG A 1 269 ? 1.402 -14.057 -20.655 1.00 89.31 269 ARG A CA 1
ATOM 2128 C C . ARG A 1 269 ? 2.873 -14.267 -21.007 1.00 89.31 269 ARG A C 1
ATOM 2130 O O . ARG A 1 269 ? 3.461 -15.245 -20.552 1.00 89.31 269 ARG A O 1
ATOM 2137 N N . ASP A 1 270 ? 3.488 -13.328 -21.722 1.00 90.31 270 ASP A N 1
ATOM 2138 C CA . ASP A 1 270 ? 4.913 -13.382 -22.086 1.00 90.31 270 ASP A CA 1
ATOM 2139 C C . ASP A 1 270 ? 5.828 -13.271 -20.857 1.00 90.31 270 ASP A C 1
ATOM 2141 O O . ASP A 1 270 ? 6.966 -13.754 -20.850 1.00 90.31 270 ASP A O 1
ATOM 2145 N N . LEU A 1 271 ? 5.294 -12.673 -19.789 1.00 88.06 271 LEU A N 1
ATOM 2146 C CA . LEU A 1 271 ? 5.917 -12.564 -18.476 1.00 88.06 271 LEU A CA 1
ATOM 2147 C C . LEU A 1 271 ? 5.604 -13.756 -17.550 1.00 88.06 271 LEU A C 1
ATOM 2149 O O . LEU A 1 271 ? 6.028 -13.754 -16.395 1.00 88.06 271 LEU A O 1
ATOM 2153 N N . GLY A 1 272 ? 4.901 -14.782 -18.043 1.00 86.44 272 GLY A N 1
ATOM 2154 C CA . GLY A 1 272 ? 4.560 -15.987 -17.281 1.00 86.44 272 GLY A CA 1
ATOM 2155 C C . GLY A 1 272 ? 3.421 -15.794 -16.277 1.00 86.44 272 GLY A C 1
ATOM 2156 O O . GLY A 1 272 ? 3.302 -16.581 -15.339 1.00 86.44 272 GLY A O 1
ATOM 2157 N N . LEU A 1 273 ? 2.602 -14.751 -16.450 1.00 85.38 273 LEU A N 1
ATOM 2158 C CA . LEU A 1 273 ? 1.471 -14.439 -15.577 1.00 85.38 273 LEU A CA 1
ATOM 2159 C C . LEU A 1 273 ? 0.127 -14.827 -16.208 1.00 85.38 273 LEU A C 1
ATOM 2161 O O . LEU A 1 273 ? -0.024 -14.901 -17.430 1.00 85.38 273 LEU A O 1
ATOM 2165 N N . THR A 1 274 ? -0.875 -15.016 -15.352 1.00 85.81 274 THR A N 1
ATOM 2166 C CA . THR A 1 274 ? -2.284 -15.189 -15.726 1.00 85.81 274 THR A CA 1
ATOM 2167 C C . THR A 1 274 ? -3.113 -14.042 -15.155 1.00 85.81 274 THR A C 1
ATOM 2169 O O . THR A 1 274 ? -2.802 -13.555 -14.067 1.00 85.81 274 THR A O 1
ATOM 2172 N N . MET A 1 275 ? -4.143 -13.613 -15.892 1.00 79.31 275 MET A N 1
ATOM 2173 C CA . MET A 1 275 ? -5.125 -12.618 -15.432 1.00 79.31 275 MET A CA 1
ATOM 2174 C C . MET A 1 275 ? -6.336 -13.281 -14.795 1.00 79.31 275 MET A C 1
ATOM 2176 O O . MET A 1 275 ? -6.707 -14.372 -15.285 1.00 79.31 275 MET A O 1
#

pLDDT: mean 73.16, std 24.62, range [23.16, 98.62]

Radius of gyration: 28.59 Å; chains: 1; bounding box: 94×49×48 Å

Secondary structure (DSSP, 8-state):
-----GGGT-SBSTT-GGGHHHHHHHHHHHHHHHHHHT--EEE--B----TT-S-HHHHHHHHHHHHHHHHHHTT-EEEE----TTTSTT-S---HHHHHHHHHHH--TTEEEEEEETTSSHHHHTT---SSSHHHHGGG------HHHHHTTTTSTTHHHHHHHHHHHHHHHHHHHHHHHHHHHHHHHHHHHHHHHHHHHHHHHHHS--TTEEEEEE-BTTTTB-TTSSSS--HHHHHHHHHHH-TT--EEE-S---GGG--HHHHTTTTT---

Organism: Ancylostoma caninum (NCBI:txid29170)

Sequence (275 aa):
CSLGDWSRGFRGIAALPNFKKEFQESIGTAIQYAKTLKCDKVHVMAGIPANSDGDVSKVFLENVSYAAAKLGEANLMCLIEPINHCTIPGYFLSSYEQAKAVIDAVKLPNLKIQYVRFKNVVLCVTGTKSANYFSQEIKRSEVFVSSSTLKAISKIKLHRLIAERLETVSRTYSMLSRFVDRFRRVYKSIKSLLVSLQIGLWSVYKLKPTSRSGYIQVAQVPSRNEPITSGEIDYKYVFGLLQSTNPNWTIGLEHNFHEAHGAPRDWVRDLGLTM